Protein AF-A0A6A4AW45-F1 (afdb_monomer_lite)

Organism: NCBI:txid129364

Sequence (231 aa):
MIGGKSSNPSPIDEVRAKRYLQSRKGHLQATDDVEHIEKNYLSLYLVQQLSDESFEHNWSSPKWTEPEILRIRRKLSCDCKAFYESGWLCAHVLASLNLIDKFNLPLLVKSVPARKPPGRPRKAPKTLHSKDPYNGQYSIDKLIDKLTNHPGSVIGWKVLTKHDTTDSRGDTTTRQRTGVIRPWVEEEERYYWEIELDRRADEASVPDVKVDIQQLAEVINFTYRARYPFV

Foldseek 3Di:
DPDDPPPPQDDDDPVLVVQQVVVVVVDDDPPADPVSCCNRHVVDKDKDFQDPDAQDDDLLALDDDPVSQVVQLNGIDMPDPVCVVVVGDDPVSLVVCVVRHVDDPVSSVVNDPDPDDPPDPPPDDPPPAPPDLCRDCLHLVNLLVCCLVPVPPQFFFKWKDWDWDQPPVRDTDTDIWIWGWHAWDQDPNFTWIWTGTDDDPPDPDDDTDIGGSNRVSVRSSVCVVVVHGRD

Radius of gyration: 32.65 Å; chains: 1; bounding box: 74×52×77 Å

InterPro domains:
  IPR007527 Zinc finger, SWIM-type [PF04434] (75-98)
  IPR007527 Zinc finger, SWIM-type [PS50966] (70-101)

Secondary structure (DSSP, 8-state):
-------------HHHHHHHHHHTTT---TT--HHHHIIIIIS---EEE---PPP---TT-SPPPHHHHHHHHHHEEE-SHHHHHHSS--HHHHHHHHHHS---HHHHHHHS--SS---SPPPPPPTTSTT-TTSSTT-HHHHHHHHHH-GGGGTT-EEEEEEEEEPTTS-EEEEEEEEEEEEEEEETTEEEEEEEEPPPTTS--PPPEEE-HHHHHHHHHHHHHTT----

Structure (mmCIF, N/CA/C/O backbone):
data_AF-A0A6A4AW45-F1
#
_entry.id   AF-A0A6A4AW45-F1
#
loop_
_atom_site.group_PDB
_atom_site.id
_atom_site.type_symbol
_atom_site.label_atom_id
_atom_site.label_alt_id
_atom_site.label_comp_id
_atom_site.label_asym_id
_atom_site.label_entity_id
_atom_site.label_seq_id
_atom_site.pdbx_PDB_ins_code
_atom_site.Cartn_x
_atom_site.Cartn_y
_atom_site.Cartn_z
_atom_site.occupancy
_atom_site.B_iso_or_equiv
_atom_site.auth_seq_id
_atom_site.auth_comp_id
_atom_site.auth_asym_id
_atom_site.auth_atom_id
_atom_site.pdbx_PDB_model_num
ATOM 1 N N . MET A 1 1 ? 7.681 -1.493 2.462 1.00 36.88 1 MET A N 1
ATOM 2 C CA . MET A 1 1 ? 6.446 -0.821 2.017 1.00 36.88 1 MET A CA 1
ATOM 3 C C . MET A 1 1 ? 6.737 -0.151 0.692 1.00 36.88 1 MET A C 1
ATOM 5 O O . MET A 1 1 ? 7.481 0.812 0.696 1.00 36.88 1 MET A O 1
ATOM 9 N N . ILE A 1 2 ? 6.203 -0.674 -0.409 1.00 33.50 2 ILE A N 1
ATOM 10 C CA . ILE A 1 2 ? 5.946 0.084 -1.639 1.00 33.50 2 ILE A CA 1
ATOM 11 C C . ILE A 1 2 ? 4.624 -0.493 -2.134 1.00 33.50 2 ILE A C 1
ATOM 13 O O . ILE A 1 2 ? 4.565 -1.606 -2.639 1.00 33.50 2 ILE A O 1
ATOM 17 N N . GLY A 1 3 ? 3.548 0.196 -1.794 1.00 34.09 3 GLY A N 1
ATOM 18 C CA . GLY A 1 3 ? 2.174 -0.222 -2.034 1.00 34.09 3 GLY A CA 1
ATOM 19 C C . GLY A 1 3 ? 1.320 1.027 -2.104 1.00 34.09 3 GLY A C 1
ATOM 20 O O . GLY A 1 3 ? 0.416 1.210 -1.296 1.00 34.09 3 GLY A O 1
ATOM 21 N N . GLY A 1 4 ? 1.685 1.933 -3.012 1.00 34.38 4 GLY A N 1
ATOM 22 C CA . GLY A 1 4 ? 0.756 2.955 -3.467 1.00 34.38 4 GLY A CA 1
ATOM 23 C C . GLY A 1 4 ? -0.335 2.245 -4.256 1.00 34.38 4 GLY A C 1
ATOM 24 O O . GLY A 1 4 ? -0.034 1.452 -5.147 1.00 34.38 4 GLY A O 1
ATOM 25 N N . LYS A 1 5 ? -1.595 2.468 -3.882 1.00 37.94 5 LYS A N 1
ATOM 26 C CA . LYS A 1 5 ? -2.744 2.042 -4.683 1.00 37.94 5 LYS A CA 1
ATOM 27 C C . LYS A 1 5 ? -2.547 2.627 -6.081 1.00 37.94 5 LYS A C 1
ATOM 29 O O . LYS A 1 5 ? -2.454 3.845 -6.197 1.00 37.94 5 LYS A O 1
ATOM 34 N N . SER A 1 6 ? -2.462 1.792 -7.116 1.00 37.66 6 SER A N 1
ATOM 35 C CA . SER A 1 6 ? -2.555 2.294 -8.483 1.00 37.66 6 SER A CA 1
ATOM 36 C C . SER A 1 6 ? -3.939 2.920 -8.624 1.00 37.66 6 SER A C 1
ATOM 38 O O . SER A 1 6 ? -4.945 2.204 -8.598 1.00 37.66 6 SER A O 1
ATOM 40 N N . SER A 1 7 ? -4.002 4.246 -8.740 1.00 44.47 7 SER A N 1
ATOM 41 C CA . SER A 1 7 ? -5.114 4.886 -9.434 1.00 44.47 7 SER A CA 1
ATOM 42 C C . SER A 1 7 ? -5.276 4.146 -10.765 1.00 44.47 7 SER A C 1
ATOM 44 O O . SER A 1 7 ? -4.276 3.776 -11.383 1.00 44.47 7 SER A O 1
ATOM 46 N N . ASN A 1 8 ? -6.516 3.786 -11.109 1.00 47.53 8 ASN A N 1
ATOM 47 C CA . ASN A 1 8 ? -6.870 2.914 -12.235 1.00 47.53 8 ASN A CA 1
ATOM 48 C C . ASN A 1 8 ? -5.862 3.029 -13.392 1.00 47.53 8 ASN A C 1
ATOM 50 O O . ASN A 1 8 ? -5.719 4.133 -13.927 1.00 47.53 8 ASN A O 1
ATOM 54 N N . PRO A 1 9 ? -5.143 1.950 -13.769 1.00 55.12 9 PRO A N 1
ATOM 55 C CA . PRO A 1 9 ? -4.136 2.042 -14.810 1.00 55.12 9 PRO A CA 1
ATOM 56 C C . PRO A 1 9 ? -4.852 2.374 -16.114 1.00 55.12 9 PRO A C 1
ATOM 58 O O . PRO A 1 9 ? -5.444 1.513 -16.759 1.00 55.12 9 PRO A O 1
ATOM 61 N N . SER A 1 10 ? -4.829 3.651 -16.491 1.00 60.56 10 SER A N 1
ATOM 62 C CA . SER A 1 10 ? -5.200 4.046 -17.839 1.00 60.56 10 SER A CA 1
ATOM 63 C C . SER A 1 10 ? -4.308 3.247 -18.783 1.00 60.56 10 SER A C 1
ATOM 65 O O . SER A 1 10 ? -3.086 3.267 -18.575 1.00 60.56 10 SER A O 1
ATOM 67 N N . PRO A 1 11 ? -4.870 2.561 -19.791 1.00 69.06 11 PRO A N 1
ATOM 68 C CA . PRO A 1 11 ? -4.064 1.831 -20.752 1.00 69.06 11 PRO A CA 1
ATOM 69 C C . PRO A 1 11 ? -2.989 2.751 -21.343 1.00 69.06 11 PRO A C 1
ATOM 71 O O . PRO A 1 11 ? -3.193 3.961 -21.503 1.00 69.06 11 PRO A O 1
ATOM 74 N N . ILE A 1 12 ? -1.803 2.190 -21.572 1.00 74.56 12 ILE A N 1
ATOM 75 C CA . ILE A 1 12 ? -0.745 2.872 -22.315 1.00 74.56 12 ILE A CA 1
ATOM 76 C C . ILE A 1 12 ? -1.044 2.610 -23.785 1.00 74.56 12 ILE A C 1
ATOM 78 O O . ILE A 1 12 ? -0.878 1.488 -24.257 1.00 74.56 12 ILE A O 1
ATOM 82 N N . ASP A 1 13 ? -1.533 3.630 -24.480 1.00 84.31 13 ASP A N 1
ATOM 83 C CA . ASP A 1 13 ? -1.743 3.607 -25.921 1.00 84.31 13 ASP A CA 1
ATOM 84 C C . ASP A 1 13 ? -0.626 4.371 -26.648 1.00 84.31 13 ASP A C 1
ATOM 86 O O . ASP A 1 13 ? 0.201 5.070 -26.049 1.00 84.31 13 ASP A O 1
ATOM 90 N N . GLU A 1 14 ? -0.579 4.214 -27.970 1.00 86.88 14 GLU A N 1
ATOM 91 C CA . GLU A 1 14 ? 0.438 4.847 -28.810 1.00 86.88 14 GLU A CA 1
ATOM 92 C C . GLU A 1 14 ? 0.394 6.381 -28.709 1.00 86.88 14 GLU A C 1
ATOM 94 O O . GLU A 1 14 ? 1.434 7.043 -28.720 1.00 86.88 14 GLU A O 1
ATOM 99 N N . VAL A 1 15 ? -0.805 6.953 -28.559 1.00 87.44 15 VAL A N 1
ATOM 100 C CA . VAL A 1 15 ? -1.020 8.400 -28.428 1.00 87.44 15 VAL A CA 1
ATOM 101 C C . VAL A 1 15 ? -0.364 8.924 -27.153 1.00 87.44 15 VAL A C 1
ATOM 103 O O . VAL A 1 15 ? 0.391 9.900 -27.197 1.00 87.44 15 VAL A O 1
ATOM 106 N N . ARG A 1 16 ? -0.602 8.263 -26.019 1.00 85.50 16 ARG A N 1
ATOM 107 C CA . ARG A 1 16 ? -0.021 8.625 -24.726 1.00 85.50 16 ARG A CA 1
ATOM 108 C C . ARG A 1 16 ? 1.489 8.416 -24.714 1.00 85.50 16 ARG A C 1
ATOM 110 O O . ARG A 1 16 ? 2.205 9.283 -24.219 1.00 85.50 16 ARG A O 1
ATOM 117 N N . ALA A 1 17 ? 1.986 7.332 -25.311 1.00 87.12 17 ALA A N 1
ATOM 118 C CA . ALA A 1 17 ? 3.424 7.098 -25.441 1.00 87.12 17 ALA A CA 1
ATOM 119 C C . ALA A 1 17 ? 4.111 8.195 -26.278 1.00 87.12 17 ALA A C 1
ATOM 121 O O . ALA A 1 17 ? 5.124 8.755 -25.857 1.00 87.12 17 ALA A O 1
ATOM 122 N N . LYS A 1 18 ? 3.532 8.575 -27.426 1.00 89.56 18 LYS A N 1
ATOM 123 C CA . LYS A 1 18 ? 4.029 9.681 -28.264 1.00 89.56 18 LYS A CA 1
ATOM 124 C C . LYS A 1 18 ? 4.021 11.013 -27.516 1.00 89.56 18 LYS A C 1
ATOM 126 O O . LYS A 1 18 ? 5.011 11.742 -27.565 1.00 89.56 18 LYS A O 1
ATOM 131 N N . ARG A 1 19 ? 2.939 11.310 -26.791 1.00 89.06 19 ARG A N 1
ATOM 132 C CA . ARG A 1 19 ? 2.809 12.523 -25.968 1.00 89.06 19 ARG A CA 1
ATOM 133 C C . ARG A 1 19 ? 3.890 12.593 -24.888 1.00 89.06 19 ARG A C 1
ATOM 135 O O . ARG A 1 19 ? 4.515 13.636 -24.719 1.00 89.06 19 ARG A O 1
ATOM 142 N N . TYR A 1 20 ? 4.154 11.483 -24.208 1.00 90.06 20 TYR A N 1
ATOM 143 C CA . TYR A 1 20 ? 5.235 11.384 -23.230 1.00 90.06 20 TYR A CA 1
ATOM 144 C C . TYR A 1 20 ? 6.623 11.592 -23.860 1.00 90.06 20 TYR A C 1
ATOM 146 O O . TYR A 1 20 ? 7.454 12.327 -23.336 1.00 90.06 20 TYR A O 1
ATOM 154 N N . LEU A 1 21 ? 6.891 11.017 -25.035 1.00 90.12 21 LEU A N 1
ATOM 155 C CA . LEU A 1 21 ? 8.168 11.245 -25.722 1.00 90.12 21 LEU A CA 1
ATOM 156 C C . LEU A 1 21 ? 8.352 12.706 -26.166 1.00 90.12 21 LEU A C 1
ATOM 158 O O . LEU A 1 21 ? 9.474 13.211 -26.176 1.00 90.12 21 LEU A O 1
ATOM 162 N N . GLN A 1 22 ? 7.268 13.394 -26.528 1.00 90.69 22 GLN A N 1
ATOM 163 C CA . GLN A 1 22 ? 7.288 14.822 -26.854 1.00 90.69 22 GLN A CA 1
ATOM 164 C C . GLN A 1 22 ? 7.536 15.697 -25.619 1.00 90.69 22 GLN A C 1
ATOM 166 O O . GLN A 1 22 ? 8.326 16.641 -25.705 1.00 90.69 22 GLN A O 1
ATOM 171 N N . SER A 1 23 ? 6.954 15.363 -24.463 1.00 90.94 23 SER A N 1
ATOM 172 C CA . SER A 1 23 ? 7.194 16.119 -23.224 1.00 90.94 23 SER A CA 1
ATOM 173 C C . SER A 1 23 ? 8.658 16.095 -22.808 1.00 90.94 23 SER A C 1
ATOM 175 O O . SER A 1 23 ? 9.201 17.116 -22.393 1.00 90.94 23 SER A O 1
ATOM 177 N N . ARG A 1 24 ? 9.350 14.976 -23.041 1.00 87.88 24 ARG A N 1
ATOM 178 C CA . ARG A 1 24 ? 10.802 14.872 -22.837 1.00 87.88 24 ARG A CA 1
ATOM 179 C C . ARG A 1 24 ? 11.627 15.788 -23.742 1.00 87.88 24 ARG A C 1
ATOM 181 O O . ARG A 1 24 ? 12.766 16.095 -23.408 1.00 87.88 24 ARG A O 1
ATOM 188 N N . LYS A 1 25 ? 11.063 16.237 -24.865 1.00 90.56 25 LYS A N 1
ATOM 189 C CA . LYS A 1 25 ? 11.639 17.265 -25.746 1.00 90.56 25 LYS A CA 1
ATOM 190 C C . LYS A 1 25 ? 11.187 18.682 -25.362 1.00 90.56 25 LYS A C 1
ATOM 192 O O . LYS A 1 25 ? 11.344 19.593 -26.165 1.00 90.56 25 LYS A O 1
ATOM 197 N N . GLY A 1 26 ? 10.557 18.863 -24.200 1.00 88.69 26 GLY A N 1
ATOM 198 C CA . GLY A 1 26 ? 10.035 20.146 -23.722 1.00 88.69 26 GLY A CA 1
ATOM 199 C C . GLY A 1 26 ? 8.646 20.521 -24.246 1.00 88.69 26 GLY A C 1
ATOM 200 O O . GLY A 1 26 ? 8.212 21.647 -24.032 1.00 88.69 26 GLY A O 1
ATOM 201 N N . HIS A 1 27 ? 7.938 19.615 -24.928 1.00 89.06 27 HIS A N 1
ATOM 202 C CA . HIS A 1 27 ? 6.626 19.915 -25.509 1.00 89.06 27 HIS A CA 1
ATOM 203 C C . HIS A 1 27 ? 5.500 19.446 -24.580 1.00 89.06 27 HIS A C 1
ATOM 205 O O . HIS A 1 27 ? 5.142 18.266 -24.564 1.00 89.06 27 HIS A O 1
ATOM 211 N N . LEU A 1 28 ? 4.943 20.378 -23.809 1.00 87.06 28 LEU A N 1
ATOM 212 C CA . LEU A 1 28 ? 3.792 20.154 -22.931 1.00 87.06 28 LEU A CA 1
ATOM 213 C C . LEU A 1 28 ? 2.528 20.767 -23.539 1.00 87.06 28 LEU A C 1
ATOM 215 O O . LEU A 1 28 ? 2.597 21.762 -24.259 1.00 87.06 28 LEU A O 1
ATOM 219 N N . GLN A 1 29 ? 1.372 20.167 -23.259 1.00 86.31 29 GLN A N 1
ATOM 220 C CA . GLN A 1 29 ? 0.086 20.711 -23.688 1.00 86.31 29 GLN A CA 1
ATOM 221 C C . GLN A 1 29 ? -0.331 21.835 -22.738 1.00 86.31 29 GLN A C 1
ATOM 223 O O . GLN A 1 29 ? -0.401 21.632 -21.530 1.00 86.31 29 GLN A O 1
ATOM 228 N N . ALA A 1 30 ? -0.627 23.018 -23.281 1.00 82.31 30 ALA A N 1
ATOM 229 C CA . ALA A 1 30 ? -0.999 24.189 -22.478 1.00 82.31 30 ALA A CA 1
ATOM 230 C C . ALA A 1 30 ? -2.334 24.017 -21.729 1.00 82.31 30 ALA A C 1
ATOM 232 O O . ALA A 1 30 ? -2.613 24.751 -20.787 1.00 82.31 30 ALA A O 1
ATOM 233 N N . THR A 1 31 ? -3.159 23.061 -22.157 1.00 85.69 31 THR A N 1
ATOM 234 C CA . THR A 1 31 ? -4.482 22.773 -21.593 1.00 85.69 31 THR A CA 1
ATOM 235 C C . THR A 1 31 ? -4.468 21.698 -20.506 1.00 85.69 31 THR A C 1
ATOM 237 O O . THR A 1 31 ? -5.532 21.383 -19.981 1.00 85.69 31 THR A O 1
ATOM 240 N N . ASP A 1 32 ? -3.317 21.088 -20.202 1.00 85.00 32 ASP A N 1
ATOM 241 C CA . ASP A 1 32 ? -3.247 20.001 -19.221 1.00 85.00 32 ASP A CA 1
ATOM 242 C C . ASP A 1 32 ? -3.331 20.561 -17.788 1.00 85.00 32 ASP A C 1
ATOM 244 O O . ASP A 1 32 ? -2.514 21.383 -17.370 1.00 85.00 32 ASP A O 1
ATOM 248 N N . ASP A 1 33 ? -4.319 20.091 -17.023 1.00 85.12 33 ASP A N 1
ATOM 249 C CA . ASP A 1 33 ? -4.413 20.334 -15.580 1.00 85.12 33 ASP A CA 1
ATOM 250 C C . ASP A 1 33 ? -3.511 19.371 -14.775 1.00 85.12 33 ASP A C 1
ATOM 252 O O . ASP A 1 33 ? -2.789 18.537 -15.326 1.00 85.12 33 ASP A O 1
ATOM 256 N N . VAL A 1 34 ? -3.547 19.475 -13.444 1.00 82.94 34 VAL A N 1
ATOM 257 C CA . VAL A 1 34 ? -2.705 18.672 -12.539 1.00 82.94 34 VAL A CA 1
ATOM 258 C C . VAL A 1 34 ? -2.911 17.162 -12.727 1.00 82.94 34 VAL A C 1
ATOM 260 O O . VAL A 1 34 ? -1.932 16.413 -12.755 1.00 82.94 34 VAL A O 1
ATOM 263 N N . GLU A 1 35 ? -4.154 16.706 -12.894 1.00 8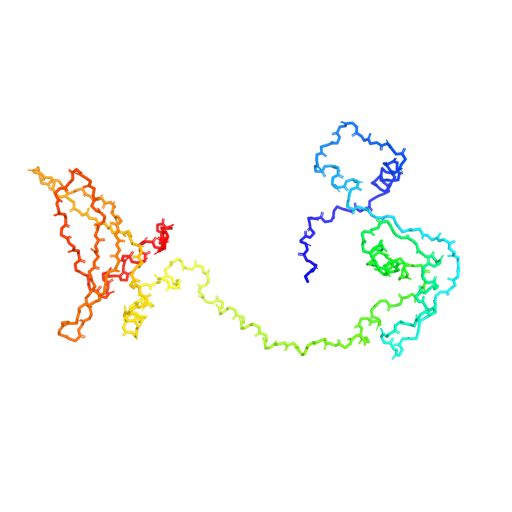0.69 35 GLU A N 1
ATOM 264 C CA . GLU A 1 35 ? -4.458 15.281 -13.073 1.00 80.69 35 GLU A CA 1
ATOM 265 C C . GLU A 1 35 ? -3.954 14.778 -14.431 1.00 80.69 35 GLU A C 1
ATOM 267 O O . GLU A 1 35 ? -3.374 13.690 -14.538 1.00 80.69 35 GLU A O 1
ATOM 272 N N . HIS A 1 36 ? -4.116 15.596 -15.474 1.00 84.12 36 HIS A N 1
ATOM 273 C CA . HIS A 1 36 ? -3.596 15.306 -16.805 1.00 84.12 36 HIS A CA 1
ATOM 274 C C . HIS A 1 36 ? -2.068 15.269 -16.812 1.00 84.12 36 HIS A C 1
ATOM 276 O O . HIS A 1 36 ? -1.497 14.378 -17.442 1.00 84.12 36 HIS A O 1
ATOM 282 N N . ILE A 1 37 ? -1.396 16.150 -16.068 1.00 83.12 37 ILE A N 1
ATOM 283 C CA . ILE A 1 37 ? 0.067 16.156 -15.954 1.00 83.12 37 ILE A CA 1
ATOM 284 C C . ILE A 1 37 ? 0.573 14.868 -15.301 1.00 83.12 37 ILE A C 1
ATOM 286 O O . ILE A 1 37 ? 1.480 14.213 -15.831 1.00 83.12 37 ILE A O 1
ATOM 290 N N . GLU A 1 38 ? -0.024 14.462 -14.178 1.00 82.12 38 GLU A N 1
ATOM 291 C CA . GLU A 1 38 ? 0.366 13.234 -13.482 1.00 82.12 38 GLU A CA 1
ATOM 292 C C . GLU A 1 38 ? 0.193 12.008 -14.395 1.00 82.12 38 GLU A C 1
ATOM 294 O O . GLU A 1 38 ? 1.094 11.174 -14.565 1.00 82.12 38 GLU A O 1
ATOM 299 N N . LYS A 1 39 ? -0.947 11.938 -15.083 1.00 81.81 39 LYS A N 1
ATOM 300 C CA . LYS A 1 39 ? -1.293 10.832 -15.976 1.00 81.81 39 LYS A CA 1
ATOM 301 C C . LYS A 1 39 ? -0.485 10.805 -17.281 1.00 81.81 39 LYS A C 1
ATOM 303 O O . LYS A 1 39 ? -0.117 9.725 -17.749 1.00 81.81 39 LYS A O 1
ATOM 308 N N . ASN A 1 40 ? -0.229 11.948 -17.906 1.00 82.12 40 ASN A N 1
ATOM 309 C CA . ASN A 1 40 ? 0.397 12.007 -19.230 1.00 82.12 40 ASN A CA 1
ATOM 310 C C . ASN A 1 40 ? 1.924 12.002 -19.152 1.00 82.12 40 ASN A C 1
ATOM 312 O O . ASN A 1 40 ? 2.571 11.504 -20.074 1.00 82.12 40 ASN A O 1
ATOM 316 N N . TYR A 1 41 ? 2.494 12.543 -18.072 1.00 83.88 41 TYR A N 1
ATOM 317 C CA . TYR A 1 41 ? 3.923 12.848 -18.017 1.00 83.88 41 TYR A CA 1
ATOM 318 C C . TYR A 1 41 ? 4.655 12.213 -16.833 1.00 83.88 41 TYR A C 1
ATOM 320 O O . TYR A 1 41 ? 5.805 11.819 -17.003 1.00 83.88 41 TYR A O 1
ATOM 328 N N . LEU A 1 42 ? 4.019 12.083 -15.661 1.00 82.94 42 LEU A N 1
ATOM 329 C CA . LEU A 1 42 ? 4.705 11.625 -14.437 1.00 82.94 42 LEU A CA 1
ATOM 330 C C . LEU A 1 42 ? 4.512 10.137 -14.118 1.00 82.94 42 LEU A C 1
ATOM 332 O O . LEU A 1 42 ? 5.274 9.567 -13.342 1.00 82.94 42 LEU A O 1
ATOM 336 N N . SER A 1 43 ? 3.509 9.496 -14.714 1.00 83.31 43 SER A N 1
ATOM 337 C CA . SER A 1 43 ? 3.196 8.074 -14.499 1.00 83.31 43 SER A CA 1
ATOM 338 C C . SER A 1 43 ? 3.880 7.124 -15.490 1.00 83.31 43 SER A C 1
ATOM 340 O O . SER A 1 43 ? 3.623 5.920 -15.461 1.00 83.31 43 SER A O 1
ATOM 342 N N . LEU A 1 44 ? 4.740 7.646 -16.369 1.00 86.12 44 LEU A N 1
ATOM 343 C CA . LEU A 1 44 ? 5.472 6.881 -17.374 1.00 86.12 44 LEU A CA 1
ATOM 344 C C . LEU A 1 44 ? 6.981 7.012 -17.167 1.00 86.12 44 LEU A C 1
ATOM 346 O O . LEU A 1 44 ? 7.485 8.075 -16.808 1.00 86.12 44 LEU A O 1
ATOM 350 N N . TYR A 1 45 ? 7.688 5.921 -17.445 1.00 88.81 45 TYR A N 1
ATOM 351 C CA . TYR A 1 45 ? 9.144 5.844 -17.397 1.00 88.81 45 TYR A CA 1
ATOM 352 C C . TYR A 1 45 ? 9.669 5.291 -18.715 1.00 88.81 45 TYR A C 1
ATOM 354 O O . TYR A 1 45 ? 9.096 4.344 -19.263 1.00 88.81 45 TYR A O 1
ATOM 362 N N . LEU A 1 46 ? 10.767 5.855 -19.214 1.00 90.44 46 LEU A N 1
ATOM 363 C CA . LEU A 1 46 ? 11.466 5.325 -20.374 1.00 90.44 46 LEU A CA 1
ATOM 364 C C . LEU A 1 46 ? 12.556 4.359 -19.920 1.00 90.44 46 LEU A C 1
ATOM 366 O O . LEU A 1 46 ? 13.412 4.700 -19.099 1.00 90.44 46 LEU A O 1
ATOM 370 N N . VAL A 1 47 ? 12.565 3.177 -20.528 1.00 92.06 47 VAL A N 1
ATOM 371 C CA . VAL A 1 47 ? 13.717 2.276 -20.498 1.00 92.06 47 VAL A CA 1
ATOM 372 C C . VAL A 1 47 ? 14.361 2.292 -21.876 1.00 92.06 47 VAL A C 1
ATOM 374 O O . VAL A 1 47 ? 13.704 2.022 -22.877 1.00 92.06 47 VAL A O 1
ATOM 377 N N . GLN A 1 48 ? 15.638 2.650 -21.927 1.00 92.50 48 GLN A N 1
ATOM 378 C CA . GLN A 1 48 ? 16.447 2.680 -23.138 1.00 92.50 48 GLN A CA 1
ATOM 379 C C . GLN A 1 48 ? 17.323 1.434 -23.201 1.00 92.50 48 GLN A C 1
ATOM 381 O O . GLN A 1 48 ? 17.998 1.103 -22.225 1.00 92.50 48 GLN A O 1
ATOM 386 N N . GLN A 1 49 ? 17.339 0.786 -24.363 1.00 92.19 49 GLN A N 1
ATOM 387 C CA . GLN A 1 49 ? 18.322 -0.231 -24.712 1.00 92.19 49 GLN A CA 1
ATOM 388 C C . GLN A 1 49 ? 19.547 0.459 -25.309 1.00 92.19 49 GLN A C 1
ATOM 390 O O . GLN A 1 49 ? 19.460 1.123 -26.338 1.00 92.19 49 GLN A O 1
ATOM 395 N N . LEU A 1 50 ? 20.667 0.350 -24.605 1.00 92.88 50 LEU A N 1
ATOM 396 C CA . LEU A 1 50 ? 21.953 0.952 -24.940 1.00 92.88 50 LEU A CA 1
ATOM 397 C C . LEU A 1 50 ? 22.868 -0.023 -25.693 1.00 92.88 50 LEU A C 1
ATOM 399 O O . LEU A 1 50 ? 23.740 0.420 -26.436 1.00 92.88 50 LEU A O 1
ATOM 403 N N . SER A 1 51 ? 22.684 -1.334 -25.507 1.00 89.81 51 SER A N 1
ATOM 404 C CA . SER A 1 51 ? 23.424 -2.375 -26.227 1.00 89.81 51 SER A CA 1
ATOM 405 C C . SER A 1 51 ? 22.554 -3.598 -26.526 1.00 89.81 51 SER A C 1
ATOM 407 O O . SER A 1 51 ? 21.526 -3.824 -25.885 1.00 89.81 51 SER A O 1
ATOM 409 N N . ASP A 1 52 ? 22.994 -4.412 -27.486 1.00 85.38 52 ASP A N 1
ATOM 410 C CA . ASP A 1 52 ? 22.334 -5.666 -27.883 1.00 85.38 52 ASP A CA 1
ATOM 411 C C . ASP A 1 52 ? 22.989 -6.907 -27.252 1.00 85.38 52 ASP A C 1
ATOM 413 O O . ASP A 1 52 ? 22.735 -8.037 -27.665 1.00 85.38 52 ASP A O 1
ATOM 417 N N . GLU A 1 53 ? 23.831 -6.722 -26.229 1.00 83.81 53 GLU A N 1
ATOM 418 C CA . GLU A 1 53 ? 24.504 -7.826 -25.533 1.00 83.81 53 GLU A CA 1
ATOM 419 C C . GLU A 1 53 ? 23.481 -8.799 -24.941 1.00 83.81 53 GLU A C 1
ATOM 421 O O . GLU A 1 53 ? 22.592 -8.379 -24.207 1.00 83.81 53 GLU A O 1
ATOM 426 N N . SER A 1 54 ? 23.598 -10.102 -25.193 1.00 80.56 54 SER A N 1
ATOM 427 C CA . SER A 1 54 ? 22.694 -11.078 -24.581 1.00 80.56 54 SER A CA 1
ATOM 428 C C . SER A 1 54 ? 22.900 -11.158 -23.065 1.00 80.56 54 SER A C 1
ATOM 430 O O . SER A 1 54 ? 24.028 -11.271 -22.563 1.00 80.56 54 SER A O 1
ATOM 432 N N . PHE A 1 55 ? 21.796 -11.141 -22.324 1.00 83.00 55 PHE A N 1
ATOM 433 C CA . PHE A 1 55 ? 21.802 -11.394 -20.892 1.00 83.00 55 PHE A C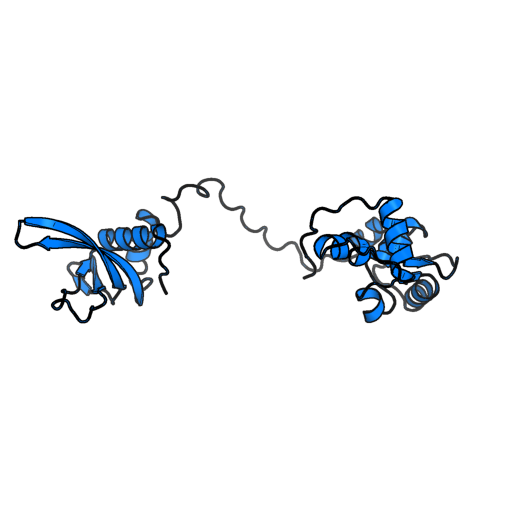A 1
ATOM 434 C C . PHE A 1 55 ? 21.514 -12.872 -20.612 1.00 83.00 55 PHE A C 1
ATOM 436 O O . PHE A 1 55 ? 20.502 -13.415 -21.046 1.00 83.00 55 PHE A O 1
ATOM 443 N N . GLU A 1 56 ? 22.397 -13.520 -19.858 1.00 81.50 56 GLU A N 1
ATOM 444 C CA . GLU A 1 56 ? 22.197 -14.880 -19.364 1.00 81.50 56 GLU A CA 1
ATOM 445 C C . GLU A 1 56 ? 22.290 -14.858 -17.846 1.00 81.50 56 GLU A C 1
ATOM 447 O O . GLU A 1 56 ? 23.175 -14.207 -17.289 1.00 81.50 56 GLU A O 1
ATOM 452 N N . HIS A 1 57 ? 21.373 -15.567 -17.192 1.00 84.31 57 HIS A N 1
ATOM 453 C CA . HIS A 1 57 ? 21.333 -15.680 -15.743 1.00 84.31 57 HIS A CA 1
ATOM 454 C C . HIS A 1 57 ? 21.305 -17.140 -15.316 1.00 84.31 57 HIS A C 1
ATOM 456 O O . HIS A 1 57 ? 20.574 -17.955 -15.890 1.00 84.31 57 HIS A O 1
ATOM 462 N N . ASN A 1 58 ? 22.065 -17.467 -14.271 1.00 84.19 58 ASN A N 1
ATOM 463 C CA . ASN A 1 58 ? 21.988 -18.785 -13.662 1.00 84.19 58 ASN A CA 1
ATOM 464 C C . ASN A 1 58 ? 20.724 -18.927 -12.795 1.00 84.19 58 ASN A C 1
ATOM 466 O O . ASN A 1 58 ? 20.720 -18.585 -11.6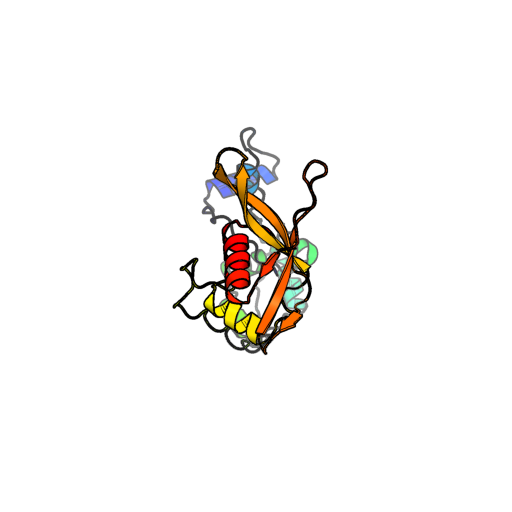14 1.00 84.19 58 ASN A O 1
ATOM 470 N N . TRP A 1 59 ? 19.684 -19.546 -13.355 1.00 82.25 59 TRP A N 1
ATOM 471 C CA . TRP A 1 59 ? 18.401 -19.794 -12.684 1.00 82.25 59 TRP A CA 1
ATOM 472 C C . TRP A 1 59 ? 18.473 -20.693 -11.440 1.00 82.25 59 TRP A C 1
ATOM 474 O O . TRP A 1 59 ? 17.507 -20.740 -10.676 1.00 82.25 59 TRP A O 1
ATOM 484 N N . SER A 1 60 ? 19.589 -21.395 -11.203 1.00 79.62 60 SER A N 1
ATOM 485 C CA . SER A 1 60 ? 19.789 -22.181 -9.979 1.00 79.62 60 SER A CA 1
ATOM 486 C C . SER A 1 60 ? 20.145 -21.316 -8.762 1.00 79.62 60 SER A C 1
ATOM 488 O O . SER A 1 60 ? 20.151 -21.815 -7.637 1.00 79.62 60 SER A O 1
ATOM 490 N N . SER A 1 61 ? 20.466 -20.036 -8.969 1.00 79.44 61 SER A N 1
ATOM 491 C CA . SER A 1 61 ? 20.834 -19.083 -7.927 1.00 79.44 61 SER A CA 1
ATOM 492 C C . SER A 1 61 ? 19.889 -17.880 -7.963 1.00 79.44 61 SER A C 1
ATOM 494 O O . SER A 1 61 ? 19.748 -17.251 -9.002 1.00 79.44 61 SER A O 1
ATOM 496 N N . PRO A 1 62 ? 19.286 -17.469 -6.834 1.00 77.06 62 PRO A N 1
ATOM 497 C CA . PRO A 1 62 ? 18.534 -16.214 -6.769 1.00 77.06 62 PRO A CA 1
ATOM 498 C C . PRO A 1 62 ? 19.444 -14.975 -6.709 1.00 77.06 62 PRO A C 1
ATOM 500 O O . PRO A 1 62 ? 18.959 -13.843 -6.674 1.00 77.06 62 PRO A O 1
ATOM 503 N N . LYS A 1 63 ? 20.764 -15.172 -6.597 1.00 84.81 63 LYS A N 1
ATOM 504 C CA . LYS A 1 63 ? 21.749 -14.097 -6.471 1.00 84.81 63 LYS A CA 1
ATOM 505 C C . LYS A 1 63 ? 22.280 -13.704 -7.838 1.00 84.81 63 LYS A C 1
ATOM 507 O O . LYS A 1 63 ? 22.624 -14.574 -8.632 1.00 84.81 63 LYS A O 1
ATOM 512 N N . TRP A 1 64 ? 22.420 -12.399 -8.026 1.00 86.62 64 TRP A N 1
ATOM 513 C CA . TRP A 1 64 ? 23.022 -11.787 -9.200 1.00 86.62 64 TRP A CA 1
ATOM 514 C C . TRP A 1 64 ? 24.489 -11.517 -8.889 1.00 86.62 64 TRP A C 1
ATOM 516 O O . TRP A 1 64 ? 24.825 -10.965 -7.838 1.00 86.62 64 TRP A O 1
ATOM 526 N N . THR A 1 65 ? 25.355 -11.946 -9.787 1.00 89.69 65 THR A N 1
ATOM 527 C CA . THR A 1 65 ? 26.792 -11.716 -9.733 1.00 89.69 65 THR A CA 1
ATOM 528 C C . THR A 1 65 ? 27.114 -10.299 -10.203 1.00 89.69 65 THR A C 1
ATOM 530 O O . THR A 1 65 ? 26.381 -9.697 -10.987 1.00 89.69 65 THR A O 1
ATOM 533 N N . GLU A 1 66 ? 28.230 -9.740 -9.742 1.00 90.94 66 GLU A N 1
ATOM 534 C CA . GLU A 1 66 ? 28.671 -8.411 -10.177 1.00 90.94 66 GLU A CA 1
ATOM 535 C C . GLU A 1 66 ? 28.820 -8.284 -11.711 1.00 90.94 66 GLU A C 1
ATOM 537 O O . GLU A 1 66 ? 28.349 -7.287 -12.264 1.00 90.94 66 GLU A O 1
ATOM 542 N N . PRO A 1 67 ? 29.358 -9.281 -12.447 1.00 90.94 67 PRO A N 1
ATOM 543 C CA . PRO A 1 67 ? 29.398 -9.230 -13.908 1.00 90.94 67 PRO A CA 1
ATOM 544 C C . PRO A 1 67 ? 28.014 -9.151 -14.566 1.00 90.94 67 PRO A C 1
ATOM 546 O O . PRO A 1 67 ? 27.846 -8.390 -15.522 1.00 90.94 67 PRO A O 1
ATOM 549 N N . GLU A 1 68 ? 27.022 -9.891 -14.056 1.00 89.88 68 GLU A N 1
ATOM 550 C CA . GLU A 1 68 ? 25.630 -9.820 -14.530 1.00 89.88 68 GLU A CA 1
ATOM 551 C C . GLU A 1 68 ? 25.055 -8.420 -14.294 1.00 89.88 68 GLU A C 1
ATOM 553 O O . GLU A 1 68 ? 24.484 -7.822 -15.206 1.00 89.88 68 GLU A O 1
ATOM 558 N N . ILE A 1 69 ? 25.278 -7.862 -13.100 1.00 90.25 69 ILE A N 1
ATOM 559 C CA . ILE A 1 69 ? 24.850 -6.507 -12.734 1.00 90.25 69 ILE A CA 1
ATOM 560 C C . ILE A 1 69 ? 25.438 -5.477 -13.699 1.00 90.25 69 ILE A C 1
ATOM 562 O O . ILE A 1 69 ? 24.707 -4.680 -14.288 1.00 90.25 69 ILE A O 1
ATOM 566 N N . LEU A 1 70 ? 26.755 -5.499 -13.902 1.00 91.19 70 LEU A N 1
ATOM 567 C CA . LEU A 1 70 ? 27.433 -4.557 -14.789 1.00 91.19 70 LEU A CA 1
ATOM 568 C C . LEU A 1 70 ? 26.989 -4.715 -16.250 1.00 91.19 70 LEU A C 1
ATOM 570 O O . LEU A 1 70 ? 26.912 -3.716 -16.965 1.00 91.19 70 LEU A O 1
ATOM 574 N N . ARG A 1 71 ? 26.659 -5.935 -16.694 1.00 90.06 71 ARG A N 1
ATOM 575 C CA . ARG A 1 71 ? 26.108 -6.175 -18.036 1.00 90.06 71 ARG A CA 1
ATOM 576 C C . ARG A 1 71 ? 24.744 -5.509 -18.208 1.00 90.06 71 ARG A C 1
ATOM 578 O O . ARG A 1 71 ? 24.544 -4.801 -19.188 1.00 90.06 71 ARG A O 1
ATOM 585 N N . ILE A 1 72 ? 23.849 -5.633 -17.228 1.00 90.06 72 ILE A N 1
ATOM 586 C CA . ILE A 1 72 ? 22.534 -4.967 -17.263 1.00 90.06 72 ILE A CA 1
ATOM 587 C C . ILE A 1 72 ? 22.696 -3.451 -17.304 1.00 90.06 72 ILE A C 1
ATOM 589 O O . ILE A 1 72 ? 22.009 -2.799 -18.078 1.00 90.06 72 ILE A O 1
ATOM 593 N N . ARG A 1 73 ? 23.629 -2.889 -16.523 1.00 91.44 73 ARG A N 1
ATOM 594 C CA . ARG A 1 73 ? 23.901 -1.438 -16.511 1.00 91.44 73 ARG A CA 1
ATOM 595 C C . ARG A 1 73 ? 24.372 -0.905 -17.855 1.00 91.44 73 ARG A C 1
ATOM 597 O O . ARG A 1 73 ? 24.035 0.217 -18.214 1.00 91.44 73 ARG A O 1
ATOM 604 N N . ARG A 1 74 ? 25.182 -1.687 -18.573 1.00 90.75 74 ARG A N 1
ATOM 605 C CA . ARG A 1 74 ? 25.634 -1.334 -19.925 1.00 90.75 74 ARG A CA 1
ATOM 606 C C . ARG A 1 74 ? 24.535 -1.517 -20.962 1.00 90.75 74 ARG A C 1
ATOM 608 O O . ARG A 1 74 ? 24.537 -0.795 -21.949 1.00 90.75 74 ARG A O 1
ATOM 615 N N . LYS A 1 75 ? 23.616 -2.459 -20.735 1.00 91.25 75 LYS A N 1
ATOM 616 C CA . LYS A 1 75 ? 22.537 -2.786 -21.666 1.00 91.25 75 LYS A CA 1
ATOM 617 C C . LYS A 1 75 ? 21.323 -1.875 -21.544 1.00 91.25 75 LYS A C 1
ATOM 619 O O . LYS A 1 75 ? 20.767 -1.480 -22.562 1.00 91.25 75 LYS A O 1
ATOM 624 N N . LEU A 1 76 ? 20.872 -1.577 -20.329 1.00 92.44 76 LEU A N 1
ATOM 625 C CA . LEU A 1 76 ? 19.608 -0.894 -20.068 1.00 92.44 76 LEU A CA 1
ATOM 626 C C . LEU A 1 76 ? 19.808 0.318 -19.162 1.00 92.44 76 LEU A C 1
ATOM 628 O O . LEU A 1 76 ? 20.482 0.247 -18.135 1.00 92.44 76 LEU A O 1
ATOM 632 N N . SER A 1 77 ? 19.135 1.412 -19.509 1.00 93.00 77 SER A N 1
ATOM 633 C CA . SER A 1 77 ? 19.037 2.616 -18.684 1.00 93.00 77 SER A CA 1
ATOM 634 C C . SER A 1 77 ? 17.579 2.985 -18.464 1.00 93.00 77 SER A C 1
ATOM 636 O O . SER A 1 77 ? 16.780 2.927 -19.396 1.00 93.00 77 SER A O 1
ATOM 638 N N . CYS A 1 78 ? 17.212 3.351 -17.237 1.00 93.44 78 CYS A N 1
ATOM 639 C CA . CYS A 1 78 ? 15.856 3.770 -16.898 1.00 93.44 78 CYS A CA 1
ATOM 640 C C . CYS A 1 78 ? 15.873 5.134 -16.204 1.00 93.44 78 CYS A C 1
ATOM 642 O O . CYS A 1 78 ? 16.713 5.387 -15.348 1.00 93.44 78 CYS A O 1
ATOM 644 N N . ASP A 1 79 ? 14.910 5.994 -16.526 1.00 91.25 79 ASP A N 1
ATOM 645 C CA . ASP A 1 79 ? 14.768 7.323 -15.916 1.00 91.25 79 ASP A CA 1
ATOM 646 C C . ASP A 1 79 ? 13.989 7.326 -14.586 1.00 91.25 79 ASP A C 1
ATOM 648 O O . ASP A 1 79 ? 13.732 8.379 -14.001 1.00 91.25 79 ASP A O 1
ATOM 652 N N . CYS A 1 80 ? 13.621 6.157 -14.060 1.00 90.19 80 CYS A N 1
ATOM 653 C CA . CYS A 1 80 ? 12.933 6.078 -12.778 1.00 90.19 80 CYS A CA 1
ATOM 654 C C . CYS A 1 80 ? 13.880 6.303 -11.591 1.00 90.19 80 CYS A C 1
ATOM 656 O O . CYS A 1 80 ? 15.050 5.912 -11.606 1.00 90.19 80 CYS A O 1
ATOM 658 N N . LYS A 1 81 ? 13.326 6.823 -10.491 1.00 89.00 81 LYS A N 1
ATOM 659 C CA . LYS A 1 81 ? 14.055 7.076 -9.239 1.00 89.00 81 LYS A CA 1
ATOM 660 C C . LYS A 1 81 ? 14.861 5.866 -8.748 1.00 89.00 81 LYS A C 1
ATOM 662 O O . LYS A 1 81 ? 16.031 6.004 -8.415 1.00 89.00 81 LYS A O 1
ATOM 667 N N . ALA A 1 82 ? 14.262 4.674 -8.751 1.00 88.75 82 ALA A N 1
ATOM 668 C CA . ALA A 1 82 ? 14.920 3.462 -8.261 1.00 88.75 82 ALA A CA 1
ATOM 669 C C . ALA A 1 82 ? 16.170 3.085 -9.077 1.00 88.75 82 ALA A C 1
ATOM 671 O O . ALA A 1 82 ? 17.116 2.519 -8.530 1.00 88.75 82 ALA A O 1
ATOM 672 N N . PHE A 1 83 ? 16.197 3.406 -10.374 1.00 91.12 83 PHE A N 1
ATOM 673 C CA . PHE A 1 83 ? 17.379 3.197 -11.205 1.00 91.12 83 PHE A CA 1
ATOM 674 C C . PHE A 1 83 ? 18.472 4.217 -10.884 1.00 91.12 83 PHE A C 1
ATOM 676 O O . PHE A 1 83 ? 19.624 3.827 -10.766 1.00 91.12 83 PHE A O 1
ATOM 683 N N . TYR A 1 84 ? 18.126 5.488 -10.665 1.00 88.19 84 TYR A N 1
ATOM 684 C CA . TYR A 1 84 ? 19.098 6.491 -10.217 1.00 88.19 84 TYR A CA 1
ATOM 685 C C . TYR A 1 84 ? 19.709 6.157 -8.848 1.00 88.19 84 TYR A C 1
ATOM 687 O O . TYR A 1 84 ? 20.901 6.361 -8.650 1.00 88.19 84 TYR A O 1
ATOM 695 N N . GLU A 1 85 ? 18.918 5.611 -7.919 1.00 88.75 85 GLU A N 1
ATOM 696 C CA . GLU A 1 85 ? 19.394 5.235 -6.581 1.00 88.75 85 GLU A CA 1
ATOM 697 C C . GLU A 1 85 ? 20.239 3.953 -6.585 1.00 88.75 85 GLU A C 1
ATOM 699 O O . GLU A 1 85 ? 21.281 3.893 -5.938 1.00 88.75 85 GLU A O 1
ATOM 704 N N . SER A 1 86 ? 19.798 2.910 -7.295 1.00 86.12 86 SER A N 1
ATOM 705 C CA . SER A 1 86 ? 20.503 1.617 -7.321 1.00 86.12 86 SER A CA 1
ATOM 706 C C . SER A 1 86 ? 21.610 1.549 -8.373 1.00 86.12 86 SER A C 1
ATOM 708 O O . SER A 1 86 ? 22.527 0.739 -8.264 1.00 86.12 86 SER A O 1
ATOM 710 N N . GLY A 1 87 ? 21.500 2.353 -9.428 1.00 84.19 87 GLY A N 1
ATOM 711 C CA . GLY A 1 87 ? 22.355 2.341 -10.607 1.00 84.19 87 GLY A CA 1
ATOM 712 C C . GLY A 1 87 ? 22.098 1.199 -11.593 1.00 84.19 87 GLY A C 1
ATOM 713 O O . GLY A 1 87 ? 22.783 1.175 -12.614 1.00 84.19 87 GLY A O 1
ATOM 714 N N . TRP A 1 88 ? 21.200 0.243 -11.307 1.00 84.31 88 TRP A N 1
ATOM 715 C CA . TRP A 1 88 ? 21.015 -0.943 -12.165 1.00 84.31 88 TRP A CA 1
ATOM 716 C C . TRP A 1 88 ? 19.689 -1.703 -12.026 1.00 84.31 88 TRP A C 1
ATOM 718 O O . TRP A 1 88 ? 19.288 -2.370 -12.978 1.00 84.31 88 TRP A O 1
ATOM 728 N N . LEU A 1 89 ? 19.002 -1.634 -10.877 1.00 86.00 89 LEU A N 1
ATOM 729 C CA . LEU A 1 89 ? 17.834 -2.470 -10.591 1.00 86.00 89 LEU A CA 1
ATOM 730 C C . LEU A 1 89 ? 16.589 -1.627 -10.309 1.00 86.00 89 LEU A C 1
ATOM 732 O O . LEU A 1 89 ? 16.469 -0.958 -9.284 1.00 86.00 89 LEU A O 1
ATOM 736 N N . CYS A 1 90 ? 15.603 -1.729 -11.193 1.00 91.81 90 CYS A N 1
ATOM 737 C CA . CYS A 1 90 ? 14.254 -1.229 -10.957 1.00 91.81 90 CYS A CA 1
ATOM 738 C C . CYS A 1 90 ? 13.218 -2.167 -11.591 1.00 91.81 90 CYS A C 1
ATOM 740 O O . CYS A 1 90 ? 13.553 -3.019 -12.418 1.00 91.81 90 CYS A O 1
ATOM 742 N N . ALA A 1 91 ? 11.945 -1.997 -11.229 1.00 90.25 91 ALA A N 1
ATOM 743 C CA . ALA A 1 91 ? 10.860 -2.801 -11.791 1.00 90.25 91 ALA A CA 1
ATOM 744 C C . ALA A 1 91 ? 10.773 -2.685 -13.326 1.00 90.25 91 ALA A C 1
ATOM 746 O O . ALA A 1 91 ? 10.505 -3.677 -13.998 1.00 90.25 91 ALA A O 1
ATOM 747 N N . HIS A 1 92 ? 11.062 -1.507 -13.889 1.00 91.31 92 HIS A N 1
ATOM 748 C CA . HIS A 1 92 ? 11.019 -1.274 -15.336 1.00 91.31 92 HIS A CA 1
ATOM 749 C C . HIS A 1 92 ? 12.140 -2.004 -16.086 1.00 91.31 92 HIS A C 1
ATOM 751 O O . HIS A 1 92 ? 11.893 -2.571 -17.147 1.00 91.31 92 HIS A O 1
ATOM 757 N N . VAL A 1 93 ? 13.355 -2.041 -15.524 1.00 91.44 93 VAL A N 1
ATOM 758 C CA . VAL A 1 93 ? 14.483 -2.803 -16.087 1.00 91.44 93 VAL A CA 1
ATOM 759 C C . VAL A 1 93 ? 14.172 -4.297 -16.063 1.00 91.44 93 VAL A C 1
ATOM 761 O O . VAL A 1 93 ? 14.321 -4.956 -17.085 1.00 91.44 93 VAL A O 1
ATOM 764 N N . LEU A 1 94 ? 13.652 -4.825 -14.948 1.00 90.19 94 LEU A N 1
ATOM 765 C CA . LEU A 1 94 ? 13.242 -6.234 -14.860 1.00 90.19 94 LEU A CA 1
ATOM 766 C C . LEU A 1 94 ? 12.136 -6.587 -15.864 1.00 90.19 94 LEU A C 1
ATOM 768 O O . LEU A 1 94 ? 12.187 -7.643 -16.493 1.00 90.19 94 LEU A O 1
ATOM 772 N N . ALA A 1 95 ? 11.149 -5.703 -16.037 1.00 89.50 95 ALA A N 1
ATOM 773 C CA . ALA A 1 95 ? 10.105 -5.878 -17.041 1.00 89.50 95 ALA A CA 1
ATOM 774 C C . ALA A 1 95 ? 10.685 -5.866 -18.464 1.00 89.50 95 ALA A C 1
ATOM 776 O O . ALA A 1 95 ? 10.336 -6.721 -19.271 1.00 89.50 95 ALA A O 1
ATOM 777 N N . SER A 1 96 ? 11.612 -4.952 -18.752 1.00 90.00 96 SER A N 1
ATOM 778 C CA . SER A 1 96 ? 12.249 -4.840 -20.070 1.00 90.00 96 SER A CA 1
ATOM 779 C C . SER A 1 96 ? 13.125 -6.051 -20.387 1.00 90.00 96 SER A C 1
ATOM 781 O O . SER A 1 96 ? 13.055 -6.565 -21.496 1.00 90.00 96 SER A O 1
ATOM 783 N N . LEU A 1 97 ? 13.871 -6.577 -19.411 1.00 89.06 97 LEU A N 1
ATOM 784 C CA . LEU A 1 97 ? 14.617 -7.831 -19.565 1.00 89.06 97 LEU A CA 1
ATOM 785 C C . LEU A 1 97 ? 13.685 -9.008 -19.886 1.00 89.06 97 LEU A C 1
ATOM 787 O O . LEU A 1 97 ? 14.003 -9.825 -20.744 1.00 89.06 97 LEU A O 1
ATOM 791 N N . ASN A 1 98 ? 12.523 -9.094 -19.229 1.00 88.62 98 ASN A N 1
ATOM 792 C CA . ASN A 1 98 ? 11.534 -10.141 -19.511 1.00 88.62 98 ASN A CA 1
ATOM 793 C C . ASN A 1 98 ? 10.945 -10.018 -20.927 1.00 88.62 98 ASN A C 1
ATOM 795 O O . ASN A 1 98 ? 10.681 -11.026 -21.574 1.00 88.62 98 ASN A O 1
ATOM 799 N N . LEU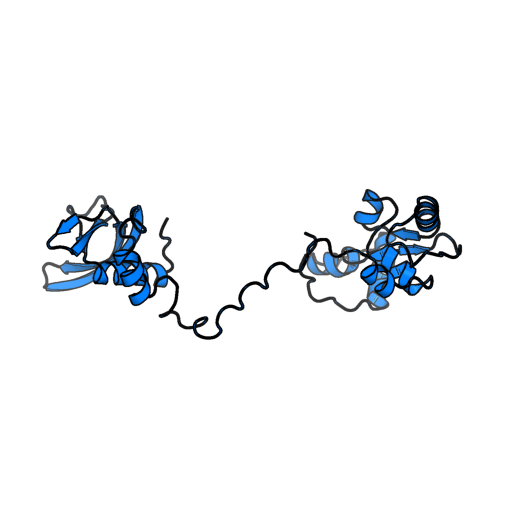 A 1 99 ? 10.760 -8.788 -21.419 1.00 87.00 99 LEU A N 1
ATOM 800 C CA . LEU A 1 99 ? 10.226 -8.528 -22.758 1.00 87.00 99 LEU A CA 1
ATOM 801 C C . LEU A 1 99 ? 11.259 -8.743 -23.873 1.00 87.00 99 LEU A C 1
ATOM 803 O O . LEU A 1 99 ? 10.907 -9.262 -24.928 1.00 87.00 99 LEU A O 1
ATOM 807 N N . ILE A 1 100 ? 12.510 -8.334 -23.654 1.00 84.81 100 ILE A N 1
ATOM 808 C CA . ILE A 1 100 ? 13.542 -8.256 -24.699 1.00 84.81 100 ILE A CA 1
ATOM 809 C C . ILE A 1 100 ? 14.490 -9.466 -24.656 1.00 84.81 100 ILE A C 1
ATOM 811 O O . ILE A 1 100 ? 14.953 -9.920 -25.698 1.00 84.81 100 ILE A O 1
ATOM 815 N N . ASP A 1 101 ? 14.779 -10.017 -23.472 1.00 74.94 101 ASP A N 1
ATOM 816 C CA . ASP A 1 101 ? 16.046 -10.723 -23.220 1.00 74.94 101 ASP A CA 1
ATOM 817 C C . ASP A 1 101 ? 15.902 -12.144 -22.650 1.00 74.94 101 ASP A C 1
ATOM 819 O O . ASP A 1 101 ? 16.765 -12.635 -21.928 1.00 74.94 101 ASP A O 1
ATOM 823 N N . LYS A 1 102 ? 14.791 -12.829 -22.959 1.00 73.12 102 LYS A N 1
ATOM 824 C CA . LYS A 1 102 ? 14.482 -14.201 -22.485 1.00 73.12 102 LYS A CA 1
ATOM 825 C C . LYS A 1 102 ? 14.601 -14.379 -20.959 1.00 73.12 102 LYS A C 1
ATOM 827 O O . LYS A 1 102 ? 14.786 -15.491 -20.460 1.00 73.12 102 LYS A O 1
ATOM 832 N N . PHE A 1 103 ? 14.468 -13.297 -20.199 1.00 84.56 103 PHE A N 1
ATOM 833 C CA . PHE A 1 103 ? 14.559 -13.326 -18.749 1.00 84.56 103 PHE A CA 1
ATOM 834 C C . PHE A 1 103 ? 13.247 -13.823 -18.131 1.00 84.56 103 PHE A C 1
ATOM 836 O O . PHE A 1 103 ? 12.231 -13.141 -18.159 1.00 84.56 103 PHE A O 1
ATOM 843 N N . ASN A 1 104 ? 13.258 -15.004 -17.517 1.00 85.75 104 ASN A N 1
ATOM 844 C CA . ASN A 1 104 ? 12.071 -15.604 -16.917 1.00 85.75 104 ASN A CA 1
ATOM 845 C C . ASN A 1 104 ? 11.807 -15.103 -15.482 1.00 85.75 104 ASN A C 1
ATOM 847 O O . ASN A 1 104 ? 12.208 -15.718 -14.490 1.00 85.75 104 ASN A O 1
ATOM 851 N N . LEU A 1 105 ? 11.076 -13.991 -15.367 1.00 84.00 105 LEU A N 1
ATOM 852 C CA . LEU A 1 105 ? 10.703 -13.415 -14.069 1.00 84.00 105 LEU A CA 1
ATOM 853 C C . LEU A 1 105 ? 9.947 -14.408 -13.149 1.00 84.00 105 LEU A C 1
ATOM 855 O O . LEU A 1 105 ? 10.304 -14.487 -11.970 1.00 84.00 105 LEU A O 1
ATOM 859 N N . PRO A 1 106 ? 8.963 -15.207 -13.625 1.00 84.75 106 PRO A N 1
ATOM 860 C CA . PRO A 1 106 ? 8.323 -16.236 -12.800 1.00 84.75 106 PRO A CA 1
ATOM 861 C C . PRO A 1 106 ? 9.290 -17.258 -12.193 1.00 84.75 106 PRO A C 1
ATOM 863 O O . PRO A 1 106 ? 9.102 -17.660 -11.043 1.00 84.75 106 PRO A O 1
ATOM 866 N N . LEU A 1 107 ? 10.317 -17.685 -12.935 1.00 84.69 107 LEU A N 1
ATOM 867 C CA . LEU A 1 107 ? 11.333 -18.601 -12.412 1.00 84.69 107 LEU A CA 1
ATOM 868 C C . LEU A 1 107 ? 12.205 -17.935 -11.344 1.00 84.69 107 LEU A C 1
ATOM 870 O O . LEU A 1 107 ? 12.446 -18.557 -10.311 1.00 84.69 107 LEU A O 1
ATOM 874 N N . LEU A 1 108 ? 12.604 -16.671 -11.530 1.00 82.75 108 LEU A N 1
ATOM 875 C CA . LEU A 1 108 ? 13.358 -15.949 -10.499 1.00 82.75 108 LEU A CA 1
ATOM 876 C C . LEU A 1 108 ? 12.553 -15.809 -9.204 1.00 82.75 108 LEU A C 1
ATOM 878 O O . LEU A 1 108 ? 13.069 -16.044 -8.119 1.00 82.75 108 LEU A O 1
ATOM 882 N N . VAL A 1 109 ? 11.270 -15.450 -9.295 1.00 83.19 109 VAL A N 1
ATOM 883 C CA . VAL A 1 109 ? 10.424 -15.287 -8.100 1.00 83.19 109 VAL A CA 1
ATOM 884 C C . VAL A 1 109 ? 10.311 -16.599 -7.317 1.00 83.19 109 VAL A C 1
ATOM 886 O O . VAL A 1 109 ? 10.284 -16.564 -6.088 1.00 83.19 109 VAL A O 1
ATOM 889 N N . LYS A 1 110 ? 10.307 -17.753 -8.000 1.00 82.19 110 LYS A N 1
ATOM 890 C CA . LYS A 1 110 ? 10.315 -19.076 -7.353 1.00 82.19 110 LYS A CA 1
ATOM 891 C C . LYS A 1 110 ? 11.625 -19.389 -6.624 1.00 82.19 110 LYS A C 1
ATOM 893 O O . LYS A 1 110 ? 11.584 -20.131 -5.647 1.00 82.19 110 LYS A O 1
ATOM 898 N N . SER A 1 111 ? 12.764 -18.867 -7.084 1.00 79.62 111 SER A N 1
ATOM 899 C CA . SER A 1 111 ? 14.066 -19.112 -6.447 1.00 79.62 111 SER A CA 1
ATOM 900 C C . SER A 1 111 ? 14.332 -18.195 -5.248 1.00 79.62 111 SER A C 1
ATOM 902 O O . SER A 1 111 ? 15.195 -18.500 -4.421 1.00 79.62 111 SER A O 1
ATOM 904 N N . VAL A 1 112 ? 13.584 -17.094 -5.105 1.00 78.81 112 VAL A N 1
ATOM 905 C CA . VAL A 1 112 ? 13.688 -16.206 -3.941 1.00 78.81 112 VAL A CA 1
ATOM 906 C C . VAL A 1 112 ? 13.123 -16.913 -2.701 1.00 78.81 112 VAL A C 1
ATOM 908 O O . VAL A 1 112 ? 11.933 -17.234 -2.666 1.00 78.81 112 VAL A O 1
ATOM 911 N N . PRO A 1 113 ? 13.926 -17.122 -1.639 1.00 71.69 113 PRO A N 1
ATOM 912 C CA . PRO A 1 113 ? 13.432 -17.754 -0.425 1.00 71.69 113 PRO A CA 1
ATOM 913 C C . PRO A 1 113 ? 12.347 -16.887 0.223 1.00 71.69 113 PRO A C 1
ATOM 915 O O . PRO A 1 113 ? 12.496 -15.665 0.351 1.00 71.69 113 PRO A O 1
ATOM 918 N N . ALA A 1 114 ? 11.261 -17.517 0.677 1.00 73.50 114 ALA A N 1
ATOM 919 C CA . ALA A 1 114 ? 10.226 -16.835 1.443 1.00 73.50 114 ALA A CA 1
ATOM 920 C C . ALA A 1 114 ? 10.855 -16.233 2.712 1.00 73.50 114 ALA A C 1
ATOM 922 O O . ALA A 1 114 ? 11.248 -16.952 3.627 1.00 73.50 114 ALA A O 1
ATOM 923 N N . ARG A 1 115 ? 10.961 -14.896 2.772 1.00 66.19 115 ARG A N 1
ATOM 924 C CA . ARG A 1 115 ? 11.621 -14.177 3.882 1.00 66.19 115 ARG A CA 1
ATOM 925 C C . ARG A 1 115 ? 11.005 -14.460 5.257 1.00 66.19 115 ARG A C 1
ATOM 927 O O . ARG A 1 115 ? 11.653 -14.199 6.266 1.00 66.19 115 ARG A O 1
ATOM 934 N N . LYS A 1 116 ? 9.765 -14.952 5.305 1.00 62.53 116 LYS A N 1
ATOM 935 C CA . LYS A 1 116 ? 9.101 -15.484 6.498 1.00 62.53 116 LYS A CA 1
ATOM 936 C C . LYS A 1 116 ? 8.181 -16.628 6.062 1.00 62.53 116 LYS A C 1
ATOM 938 O O . LYS A 1 116 ? 7.547 -16.481 5.012 1.00 62.53 116 LYS A O 1
ATOM 943 N N . PRO A 1 117 ? 8.039 -17.714 6.846 1.00 60.47 117 PRO A N 1
ATOM 944 C CA . PRO A 1 117 ? 6.873 -18.574 6.687 1.00 60.47 117 PRO A CA 1
ATOM 945 C C . PRO A 1 117 ? 5.630 -17.677 6.775 1.00 60.47 117 PRO A C 1
ATOM 947 O O . PRO A 1 117 ? 5.665 -16.698 7.536 1.00 60.47 117 PRO A O 1
ATOM 950 N N . PRO A 1 118 ? 4.566 -17.931 5.991 1.00 60.53 118 PRO A N 1
ATOM 951 C CA . PRO A 1 118 ? 3.330 -17.182 6.142 1.00 60.53 118 PRO A CA 1
ATOM 952 C C . PRO A 1 118 ? 2.965 -17.227 7.623 1.00 60.53 118 PRO A C 1
ATOM 954 O O . PRO A 1 118 ? 2.720 -18.296 8.183 1.00 60.53 118 PRO A O 1
ATOM 957 N N . GLY A 1 119 ? 3.031 -16.069 8.288 1.00 65.94 119 GLY A N 1
ATOM 958 C CA . GLY A 1 119 ? 2.585 -15.969 9.669 1.00 65.94 119 GLY A CA 1
ATOM 959 C C . GLY A 1 119 ? 1.156 -16.494 9.739 1.00 65.94 119 GLY A C 1
ATOM 960 O O . GLY A 1 119 ? 0.445 -16.447 8.730 1.00 65.94 119 GLY A O 1
ATOM 961 N N . ARG A 1 120 ? 0.748 -17.003 10.909 1.00 69.38 120 ARG A N 1
ATOM 962 C CA . ARG A 1 120 ? -0.614 -17.505 11.140 1.00 69.38 120 ARG A CA 1
ATOM 963 C C . ARG A 1 120 ? -1.608 -16.612 10.386 1.00 69.38 120 ARG A C 1
ATOM 965 O O . ARG A 1 120 ? -1.631 -15.411 10.683 1.00 69.38 120 ARG A O 1
ATOM 972 N N . PRO A 1 121 ? -2.383 -17.156 9.426 1.00 70.12 121 PRO A N 1
ATOM 973 C CA . PRO A 1 121 ? -3.358 -16.378 8.686 1.00 70.12 121 PRO A CA 1
ATOM 974 C C . PRO A 1 121 ? -4.155 -15.544 9.674 1.00 70.12 121 PRO A C 1
ATOM 976 O O . PRO A 1 121 ? -4.612 -16.063 10.702 1.00 70.12 121 PRO A O 1
ATOM 979 N N . ARG A 1 122 ? -4.250 -14.236 9.417 1.00 61.59 122 ARG A N 1
ATOM 980 C CA . ARG A 1 122 ? -5.060 -13.354 10.255 1.00 61.59 122 ARG A CA 1
ATOM 981 C C . ARG A 1 122 ? -6.440 -14.010 10.303 1.00 61.59 122 ARG A C 1
ATOM 983 O O . ARG A 1 122 ? -6.990 -14.288 9.238 1.00 61.59 122 ARG A O 1
ATOM 990 N N . LYS A 1 123 ? -6.935 -14.362 11.502 1.00 65.25 123 LYS A N 1
ATOM 991 C CA . LYS A 1 123 ? -8.244 -15.018 11.645 1.00 65.25 123 LYS A CA 1
ATOM 992 C C . LYS A 1 123 ? -9.223 -14.210 10.803 1.00 65.25 123 LYS A C 1
ATOM 994 O O . LYS A 1 123 ? -9.335 -13.003 11.029 1.00 65.25 123 LYS A O 1
ATOM 999 N N . ALA A 1 124 ? -9.852 -14.850 9.816 1.00 57.59 124 ALA A N 1
ATOM 1000 C CA . ALA A 1 124 ? -10.889 -14.193 9.044 1.00 57.59 124 ALA A CA 1
ATOM 1001 C C . ALA A 1 124 ? -11.876 -13.597 10.058 1.00 57.59 124 ALA A C 1
ATOM 1003 O O . ALA A 1 124 ? -12.246 -14.304 11.007 1.00 57.59 124 ALA A O 1
ATOM 1004 N N . PRO A 1 125 ? -12.229 -12.305 9.950 1.00 52.50 125 PRO A N 1
ATOM 1005 C CA . PRO A 1 125 ? -13.259 -11.755 10.810 1.00 52.50 125 PRO A CA 1
ATOM 1006 C C . PRO A 1 125 ? -14.477 -12.661 10.648 1.00 52.50 125 PRO A C 1
ATOM 1008 O O . PRO A 1 125 ? -14.899 -12.924 9.521 1.00 52.50 125 PRO A O 1
ATOM 1011 N N . LYS A 1 126 ? -14.973 -13.223 11.759 1.00 53.41 126 LYS A N 1
ATOM 1012 C CA . LYS A 1 126 ? -16.169 -14.067 11.727 1.00 53.41 126 LYS A CA 1
ATOM 1013 C C . LYS A 1 126 ? -17.247 -13.259 11.005 1.00 53.41 126 LYS A C 1
ATOM 1015 O O . LYS A 1 126 ? -17.591 -12.162 11.441 1.00 53.41 126 LYS A O 1
ATOM 1020 N N . THR A 1 127 ? -17.743 -13.791 9.897 1.00 48.34 127 THR A N 1
ATOM 1021 C CA . THR A 1 127 ? -18.666 -13.148 8.948 1.00 48.34 127 THR A CA 1
ATOM 1022 C C . THR A 1 127 ? -20.045 -12.827 9.531 1.00 48.34 127 THR A C 1
ATOM 1024 O O . THR A 1 127 ? -20.913 -12.354 8.809 1.00 48.34 127 THR A O 1
ATOM 1027 N N . LEU A 1 128 ? -20.257 -13.031 10.833 1.00 48.75 128 LEU A N 1
ATOM 1028 C CA . LEU A 1 128 ? -21.571 -12.963 11.462 1.00 48.75 128 LEU A CA 1
ATOM 1029 C C . LEU A 1 128 ? -21.952 -11.612 12.084 1.00 48.75 128 LEU A C 1
ATOM 1031 O O . LEU A 1 128 ? -23.128 -11.433 12.357 1.00 48.75 128 LEU A O 1
ATOM 1035 N N . HIS A 1 129 ? -21.053 -10.634 12.272 1.00 49.38 129 HIS A N 1
ATOM 1036 C CA . HIS A 1 129 ? -21.435 -9.421 13.036 1.00 49.38 129 HIS A CA 1
ATOM 1037 C C . HIS A 1 129 ? -20.906 -8.080 12.501 1.00 49.38 129 HIS A C 1
ATOM 1039 O O . HIS A 1 129 ? -20.892 -7.084 13.216 1.00 49.38 129 HIS A O 1
ATOM 1045 N N . SER A 1 130 ? -20.476 -8.008 11.238 1.00 44.72 130 SER A N 1
ATOM 1046 C CA . SER A 1 130 ? -19.792 -6.811 10.710 1.00 44.72 130 SER A CA 1
ATOM 1047 C C . SER A 1 130 ? -20.707 -5.639 10.310 1.00 44.72 130 SER A C 1
ATOM 1049 O O . SER A 1 130 ? -20.182 -4.607 9.890 1.00 44.72 130 SER A O 1
ATOM 1051 N N . LYS A 1 131 ? -22.039 -5.759 10.370 1.00 47.09 131 LYS A N 1
ATOM 1052 C CA . LYS A 1 131 ? -22.939 -4.718 9.829 1.00 47.09 131 LYS A CA 1
ATOM 1053 C C . LYS A 1 131 ? -24.119 -4.336 10.711 1.00 47.09 131 LYS A C 1
ATOM 1055 O O . LYS A 1 131 ? -24.979 -3.594 10.256 1.00 47.09 131 LYS A O 1
ATOM 1060 N N . ASP A 1 132 ? -24.153 -4.803 11.950 1.00 53.97 132 ASP A N 1
ATOM 1061 C CA . ASP A 1 132 ? -25.202 -4.390 12.865 1.00 53.97 132 ASP A CA 1
ATOM 1062 C C . ASP A 1 132 ? -24.653 -3.313 13.822 1.00 53.97 132 ASP A C 1
ATOM 1064 O O . ASP A 1 132 ? -23.771 -3.619 14.635 1.00 53.97 132 ASP A O 1
ATOM 1068 N N . PRO A 1 133 ? -25.115 -2.047 13.735 1.00 53.62 133 PRO A N 1
ATOM 1069 C CA . PRO A 1 133 ? -24.685 -0.976 14.638 1.00 53.62 133 PRO A CA 1
ATOM 1070 C C . PRO A 1 133 ? -25.032 -1.260 16.111 1.00 53.62 133 PRO A C 1
ATOM 1072 O O . PRO A 1 133 ? -24.550 -0.555 17.000 1.00 53.62 133 PRO A O 1
ATOM 1075 N N . TYR A 1 134 ? -25.832 -2.297 16.382 1.00 55.16 134 TYR A N 1
ATOM 1076 C CA . TYR A 1 134 ? -26.198 -2.754 17.718 1.00 55.16 134 TYR A CA 1
ATOM 1077 C C . TYR A 1 134 ? -25.237 -3.817 18.288 1.00 55.16 134 TYR A C 1
ATOM 1079 O O . TYR A 1 134 ? -25.223 -4.000 19.498 1.00 55.16 134 TYR A O 1
ATOM 1087 N N . ASN A 1 135 ? -24.363 -4.436 17.474 1.00 60.78 135 ASN A N 1
ATOM 1088 C CA . ASN A 1 135 ? -23.522 -5.588 17.863 1.00 60.78 135 ASN A CA 1
ATOM 1089 C C . ASN A 1 135 ? -21.996 -5.322 17.855 1.00 60.78 135 ASN A C 1
ATOM 1091 O O . ASN A 1 135 ? -21.175 -6.250 17.830 1.00 60.78 135 ASN A O 1
ATOM 1095 N N . GLY A 1 136 ? -21.593 -4.046 17.884 1.00 72.44 136 GLY A N 1
ATOM 1096 C CA . GLY A 1 136 ? -20.191 -3.601 17.898 1.00 72.44 136 GLY A CA 1
ATOM 1097 C C . GLY A 1 136 ? -19.448 -3.853 19.220 1.00 72.44 136 GLY A C 1
ATOM 1098 O O . GLY A 1 136 ? -19.888 -4.625 20.064 1.00 72.44 136 GLY A O 1
ATOM 1099 N N . GLN A 1 137 ? -18.288 -3.218 19.408 1.00 78.75 137 GLN A N 1
ATOM 1100 C CA . GLN A 1 137 ? -17.527 -3.265 20.672 1.00 78.75 137 GLN A CA 1
ATOM 1101 C C . GLN A 1 137 ? -18.253 -2.549 21.827 1.00 78.75 137 GLN A C 1
ATOM 1103 O O . GLN A 1 137 ? -18.046 -2.894 22.984 1.00 78.75 137 GLN A O 1
ATOM 1108 N N . TYR A 1 138 ? -19.112 -1.582 21.498 1.00 83.69 138 TYR A N 1
ATOM 1109 C CA . TYR A 1 138 ? -19.888 -0.774 22.442 1.00 83.69 138 TYR A CA 1
ATOM 1110 C C . TYR A 1 138 ? -21.366 -1.198 22.506 1.00 83.69 138 TYR A C 1
ATOM 1112 O O . TYR A 1 138 ? -22.222 -0.387 22.840 1.00 83.69 138 TYR A O 1
ATOM 1120 N N . SER A 1 139 ? -21.701 -2.436 22.121 1.00 86.12 139 SER A N 1
ATOM 1121 C CA . SER A 1 139 ? -23.041 -3.001 22.346 1.00 86.12 139 SER A CA 1
ATOM 1122 C C . SER A 1 139 ? -23.302 -3.152 23.845 1.00 86.12 139 SER A C 1
ATOM 1124 O O . SER A 1 139 ? -22.377 -3.539 24.558 1.00 86.12 139 SER A O 1
ATOM 1126 N N . ILE A 1 140 ? -24.538 -2.919 24.296 1.00 85.75 140 ILE A N 1
ATOM 1127 C CA . ILE A 1 140 ? -24.906 -2.932 25.723 1.00 85.75 140 ILE A CA 1
ATOM 1128 C C . ILE A 1 140 ? -24.461 -4.240 26.396 1.00 85.75 140 ILE A C 1
ATOM 1130 O O . ILE A 1 140 ? -23.703 -4.182 27.355 1.00 85.75 140 ILE A O 1
ATOM 1134 N N . ASP A 1 141 ? -24.775 -5.404 25.821 1.00 85.81 141 ASP A N 1
ATOM 1135 C CA . ASP A 1 141 ? -24.426 -6.709 26.414 1.00 85.81 141 ASP A CA 1
ATOM 1136 C C . ASP A 1 141 ? -22.914 -6.897 26.632 1.00 85.81 141 ASP A C 1
ATOM 1138 O O . ASP A 1 141 ? -22.470 -7.360 27.681 1.00 85.81 141 ASP A O 1
ATOM 1142 N N . LYS A 1 142 ? -22.092 -6.485 25.657 1.00 86.50 142 LYS A N 1
ATOM 1143 C CA . LYS A 1 142 ? -20.624 -6.549 25.779 1.00 86.50 142 LYS A CA 1
ATOM 1144 C C . LYS A 1 142 ? -20.071 -5.509 26.738 1.00 86.50 142 LYS A C 1
ATOM 1146 O O . LYS A 1 142 ? -19.016 -5.735 27.320 1.00 86.50 142 LYS A O 1
ATOM 1151 N N . LEU A 1 143 ? -20.724 -4.354 26.850 1.00 88.44 143 LEU A N 1
ATOM 1152 C CA . LEU A 1 143 ? -20.343 -3.334 27.818 1.00 88.44 143 LEU A CA 1
ATOM 1153 C C . LEU A 1 143 ? -20.646 -3.809 29.233 1.00 88.44 143 LEU A C 1
ATOM 1155 O O . LEU A 1 143 ? -19.775 -3.665 30.077 1.00 88.44 143 LEU A O 1
ATOM 1159 N N . ILE A 1 144 ? -21.796 -4.444 29.461 1.00 88.19 144 ILE A N 1
ATOM 1160 C CA . ILE A 1 144 ? -22.131 -5.073 30.741 1.00 88.19 144 ILE A CA 1
ATOM 1161 C C . ILE A 1 144 ? -21.064 -6.116 31.091 1.00 88.19 144 ILE A C 1
ATOM 1163 O O . ILE A 1 144 ? -20.402 -5.971 32.112 1.00 88.19 144 ILE A O 1
ATOM 1167 N N . ASP A 1 145 ? -20.788 -7.078 30.202 1.00 87.00 145 ASP A N 1
ATOM 1168 C CA . ASP A 1 145 ? -19.754 -8.104 30.434 1.00 87.00 145 ASP A CA 1
ATOM 1169 C C . ASP A 1 145 ? -18.364 -7.487 30.694 1.00 87.00 145 ASP A C 1
ATOM 1171 O O . ASP A 1 145 ? -17.627 -7.886 31.600 1.00 87.00 145 ASP A O 1
ATOM 1175 N N . LYS A 1 146 ? -17.998 -6.441 29.945 1.00 87.12 146 LYS A N 1
ATOM 1176 C CA . LYS A 1 146 ? -16.724 -5.739 30.138 1.00 87.12 146 LYS A CA 1
ATOM 1177 C C . LYS A 1 146 ? -16.664 -5.001 31.477 1.00 87.12 146 LYS A C 1
ATOM 1179 O O . LYS A 1 146 ? -15.616 -5.042 32.115 1.00 87.12 146 LYS A O 1
ATOM 1184 N N . LEU A 1 147 ? -17.731 -4.315 31.880 1.00 86.50 147 LEU A N 1
ATOM 1185 C CA . LEU A 1 147 ? -17.795 -3.535 33.119 1.00 86.50 147 LEU A CA 1
ATOM 1186 C C . LEU A 1 147 ? -17.849 -4.441 34.351 1.00 86.50 147 LEU A C 1
ATOM 1188 O O . LEU A 1 147 ? -17.218 -4.113 35.349 1.00 86.50 147 LEU A O 1
ATOM 1192 N N . THR A 1 148 ? -18.507 -5.600 34.261 1.00 86.38 148 THR A N 1
ATOM 1193 C CA . THR A 1 148 ? -18.500 -6.618 35.320 1.00 86.38 148 THR A CA 1
ATOM 1194 C C . THR A 1 148 ? -17.098 -7.186 35.540 1.00 86.38 148 THR A C 1
ATOM 1196 O O . THR A 1 148 ? -16.656 -7.304 36.677 1.00 86.38 148 THR A O 1
ATOM 1199 N N . ASN A 1 149 ? -16.365 -7.499 34.465 1.00 86.12 149 ASN A N 1
ATOM 1200 C CA . ASN A 1 149 ? -15.021 -8.073 34.579 1.00 86.12 149 ASN A CA 1
ATOM 1201 C C . ASN A 1 149 ? -13.923 -7.019 34.842 1.00 86.12 149 ASN A C 1
ATOM 1203 O O . ASN A 1 149 ? -12.903 -7.325 35.455 1.00 86.12 149 ASN A O 1
ATOM 1207 N N . HIS A 1 150 ? -14.084 -5.796 34.324 1.00 86.06 150 HIS A N 1
ATOM 1208 C CA . HIS A 1 150 ? -13.071 -4.732 34.345 1.00 86.06 150 HIS A CA 1
ATOM 1209 C C . HIS A 1 150 ? -13.713 -3.345 34.581 1.00 86.06 150 HIS A C 1
ATOM 1211 O O . HIS A 1 150 ? -13.745 -2.509 33.659 1.00 86.06 150 HIS A O 1
ATOM 1217 N N . PRO A 1 151 ? -14.179 -3.055 35.811 1.00 84.06 151 PRO A N 1
ATOM 1218 C CA . PRO A 1 151 ? -14.934 -1.836 36.119 1.00 84.06 151 PRO A CA 1
ATOM 1219 C C . PRO A 1 151 ? -14.127 -0.539 35.929 1.00 84.06 151 PRO A C 1
ATOM 1221 O O . PRO A 1 151 ? -14.677 0.500 35.563 1.00 84.06 151 PRO A O 1
ATOM 1224 N N . GLY A 1 152 ? -12.797 -0.598 36.064 1.00 83.75 152 GLY A N 1
ATOM 1225 C CA . GLY A 1 152 ? -11.913 0.555 35.856 1.00 83.75 152 GLY A CA 1
ATOM 1226 C C . GLY A 1 152 ? -11.614 0.910 34.401 1.00 83.75 152 GLY A C 1
ATOM 1227 O O . GLY A 1 152 ? -10.978 1.927 34.138 1.00 83.75 152 GLY A O 1
ATOM 1228 N N . SER A 1 153 ? -12.061 0.105 33.434 1.00 86.19 153 SER A N 1
ATOM 1229 C CA . SER A 1 153 ? -11.673 0.275 32.026 1.00 86.19 153 SER A CA 1
ATOM 1230 C C . SER A 1 153 ? -12.253 1.518 31.336 1.00 86.19 153 SER A C 1
ATOM 1232 O O . SER A 1 153 ? -11.830 1.837 30.223 1.00 86.19 153 SER A O 1
ATOM 1234 N N . VAL A 1 154 ? -13.222 2.182 31.973 1.00 85.75 154 VAL A N 1
ATOM 1235 C CA . VAL A 1 154 ? -13.974 3.331 31.438 1.00 85.75 154 VAL A CA 1
ATOM 1236 C C . VAL A 1 154 ? -13.748 4.632 32.215 1.00 85.75 154 VAL A C 1
ATOM 1238 O O . VAL A 1 154 ? -14.316 5.661 31.863 1.00 85.75 154 VAL A O 1
ATOM 1241 N N . ILE A 1 155 ? -12.917 4.607 33.262 1.00 86.75 155 ILE A N 1
ATOM 1242 C CA . ILE A 1 155 ? -12.626 5.797 34.072 1.00 86.75 155 ILE A CA 1
ATOM 1243 C C . ILE A 1 155 ? -11.931 6.853 33.206 1.00 86.75 155 ILE A C 1
ATOM 1245 O O . ILE A 1 155 ? -11.004 6.551 32.453 1.00 86.75 155 ILE A O 1
ATOM 1249 N N . GLY A 1 156 ? -12.376 8.104 33.333 1.00 86.44 156 GLY A N 1
ATOM 1250 C CA . GLY A 1 156 ? -11.840 9.248 32.600 1.00 86.44 156 GLY A CA 1
ATOM 1251 C C . GLY A 1 156 ? -12.381 9.397 31.179 1.00 86.44 156 GLY A C 1
ATOM 1252 O O . GLY A 1 156 ? -11.989 10.333 30.486 1.00 86.44 156 GLY A O 1
ATOM 1253 N N . TRP A 1 157 ? -13.274 8.510 30.728 1.00 90.44 157 TRP A N 1
ATOM 1254 C CA . TRP A 1 157 ? -13.906 8.670 29.422 1.00 90.44 157 TRP A CA 1
ATOM 1255 C C . TRP A 1 157 ? -14.887 9.839 29.444 1.00 90.44 157 TRP A C 1
ATOM 1257 O O . TRP A 1 157 ? -15.691 9.973 30.370 1.00 90.44 157 TRP A O 1
ATOM 1267 N N . LYS A 1 158 ? -14.850 10.646 28.384 1.00 89.00 158 LYS A N 1
ATOM 1268 C CA . LYS A 1 158 ? -15.849 11.679 28.119 1.00 89.00 158 LYS A CA 1
ATOM 1269 C C . LYS A 1 158 ? -17.103 11.037 27.538 1.00 89.00 158 LYS A C 1
ATOM 1271 O O . LYS A 1 158 ? -17.034 10.311 26.547 1.00 89.00 158 LYS A O 1
ATOM 1276 N N . VAL A 1 159 ? -18.248 11.312 28.141 1.00 88.75 159 VAL A N 1
ATOM 1277 C CA . VAL A 1 159 ? -19.543 10.753 27.751 1.00 88.75 159 VAL A CA 1
ATOM 1278 C C . VAL A 1 159 ? -20.566 11.840 27.484 1.00 88.75 159 VAL A C 1
ATOM 1280 O O . VAL A 1 159 ? -20.467 12.955 27.995 1.00 88.75 159 VAL A O 1
ATOM 1283 N N . LEU A 1 160 ? -21.546 11.499 26.652 1.00 85.81 160 LEU A N 1
ATOM 1284 C CA . LEU A 1 160 ? -22.704 12.322 26.356 1.00 85.81 160 LEU A CA 1
ATOM 1285 C C . LEU A 1 160 ? -23.925 11.700 27.039 1.00 85.81 160 LEU A C 1
ATOM 1287 O O . LEU A 1 160 ? -24.325 10.588 26.700 1.00 85.81 160 LEU A O 1
ATOM 1291 N N . THR A 1 161 ? -24.532 12.428 27.967 1.00 81.56 161 THR A N 1
ATOM 1292 C CA . THR A 1 161 ? -25.707 11.988 28.728 1.00 81.56 161 THR A CA 1
ATOM 1293 C C . THR A 1 161 ? -26.915 12.842 28.355 1.00 81.56 161 THR A C 1
ATOM 1295 O O . THR A 1 161 ? -26.792 14.035 28.062 1.00 81.56 161 THR A O 1
ATOM 1298 N N . LYS A 1 162 ? -28.105 12.234 28.336 1.00 76.12 162 LYS A N 1
ATOM 1299 C CA . LYS A 1 162 ? -29.372 12.964 28.215 1.00 76.12 162 LYS A CA 1
ATOM 1300 C C . LYS A 1 162 ? -29.810 13.389 29.611 1.00 76.12 162 LYS A C 1
ATOM 1302 O O . LYS A 1 162 ? -29.928 12.541 30.486 1.00 76.12 162 LYS A O 1
ATOM 1307 N N . HIS A 1 163 ? -30.024 14.680 29.807 1.00 67.88 163 HIS A N 1
ATOM 1308 C CA . HIS A 1 163 ? -30.532 15.230 31.051 1.00 67.88 163 HIS A CA 1
ATOM 1309 C C . HIS A 1 163 ? -31.866 15.910 30.772 1.00 67.88 163 HIS A C 1
ATOM 1311 O O . HIS A 1 163 ? -31.942 16.842 29.969 1.00 67.88 163 HIS A O 1
ATOM 1317 N N . ASP A 1 164 ? -32.907 15.440 31.440 1.00 65.50 164 ASP A N 1
ATOM 1318 C CA . ASP A 1 164 ? -34.230 16.036 31.368 1.00 65.50 164 ASP A CA 1
ATOM 1319 C C . ASP A 1 164 ? -34.298 17.181 32.379 1.00 65.50 164 ASP A C 1
ATOM 1321 O O . ASP A 1 164 ? -34.099 16.987 33.578 1.00 65.50 164 ASP A O 1
ATOM 1325 N N . THR A 1 165 ? -34.507 18.404 31.898 1.00 58.91 165 THR A N 1
ATOM 1326 C CA . THR A 1 165 ? -34.737 19.572 32.752 1.00 58.91 165 THR A CA 1
ATOM 1327 C C . THR A 1 165 ? -36.222 19.889 32.714 1.00 58.91 165 THR A C 1
ATOM 1329 O O . THR A 1 165 ? -36.776 20.124 31.641 1.00 58.91 165 THR A O 1
ATOM 1332 N N . THR A 1 166 ? -36.872 19.879 33.875 1.00 54.72 166 THR A N 1
ATOM 1333 C CA . THR A 1 166 ? -38.274 20.294 33.985 1.00 54.72 166 THR A CA 1
ATOM 1334 C C . THR A 1 166 ? -38.305 21.783 34.291 1.00 54.72 166 THR A C 1
ATOM 1336 O O . THR A 1 166 ? -37.797 22.209 35.329 1.00 54.72 166 THR A O 1
ATOM 1339 N N . ASP A 1 167 ? -38.865 22.577 33.383 1.00 58.97 167 ASP A N 1
ATOM 1340 C CA . ASP A 1 167 ? -39.062 24.005 33.621 1.00 58.97 167 ASP A CA 1
ATOM 1341 C C . ASP A 1 167 ? -40.175 24.220 34.662 1.00 58.97 167 ASP A C 1
ATOM 1343 O O . ASP A 1 167 ? -41.020 23.356 34.902 1.00 58.97 167 ASP A O 1
ATOM 1347 N N . SER A 1 168 ? -40.241 25.416 35.251 1.00 57.06 168 SER A N 1
ATOM 1348 C CA . SER A 1 168 ? -41.255 25.807 36.250 1.00 57.06 168 SER A CA 1
ATOM 1349 C C . SER A 1 168 ? -42.713 25.733 35.760 1.00 57.06 168 SER A C 1
ATOM 1351 O O . SER A 1 168 ? -43.638 25.902 36.551 1.00 57.06 168 SER A O 1
ATOM 1353 N N . ARG A 1 169 ? -42.926 25.466 34.465 1.00 57.44 169 ARG A N 1
ATOM 1354 C CA . ARG A 1 169 ? -44.230 25.240 33.823 1.00 57.44 169 ARG A CA 1
ATOM 1355 C C . ARG A 1 169 ? -44.604 23.760 33.672 1.00 57.44 169 ARG A C 1
ATOM 1357 O O . ARG A 1 169 ? -45.675 23.475 33.150 1.00 57.44 169 ARG A O 1
ATOM 1364 N N . GLY A 1 170 ? -43.754 22.839 34.128 1.00 57.00 170 GLY A N 1
ATOM 1365 C CA . GLY A 1 170 ? -43.988 21.395 34.046 1.00 57.00 170 GLY A CA 1
ATOM 1366 C C . GLY A 1 170 ? -43.589 20.751 32.715 1.00 57.00 170 GLY A C 1
ATOM 1367 O O . GLY A 1 170 ? -43.749 19.543 32.573 1.00 57.00 170 GLY A O 1
ATOM 1368 N N . ASP A 1 171 ? -43.040 21.516 31.766 1.00 54.88 171 ASP A N 1
ATOM 1369 C CA . ASP A 1 171 ? -42.528 20.975 30.505 1.00 54.88 171 ASP A CA 1
ATOM 1370 C C . ASP A 1 171 ? -41.123 20.393 30.696 1.00 54.88 171 ASP A C 1
ATOM 1372 O O . ASP A 1 171 ? -40.201 21.063 31.173 1.00 54.88 171 ASP A O 1
ATOM 1376 N N . THR A 1 172 ? -40.958 19.129 30.309 1.00 59.25 172 THR A N 1
ATOM 1377 C CA . THR A 1 172 ? -39.684 18.410 30.362 1.00 59.25 172 THR A CA 1
ATOM 1378 C C . THR A 1 172 ? -38.914 18.630 29.061 1.00 59.25 172 THR A C 1
ATOM 1380 O O . THR A 1 172 ? -39.336 18.187 27.993 1.00 59.25 172 THR A O 1
ATOM 1383 N N . THR A 1 173 ? -37.765 19.300 29.131 1.00 61.69 173 THR A N 1
ATOM 1384 C CA . THR A 1 173 ? -36.859 19.462 27.988 1.00 61.69 173 THR A CA 1
ATOM 1385 C C . THR A 1 173 ? -35.652 18.542 28.129 1.00 61.69 173 THR A C 1
ATOM 1387 O O . THR A 1 173 ? -34.850 18.677 29.052 1.00 61.69 173 THR A O 1
ATOM 1390 N N . THR A 1 174 ? -35.492 17.601 27.197 1.00 67.31 174 THR A N 1
ATOM 1391 C CA . THR A 1 174 ? -34.307 16.736 27.138 1.00 67.31 174 THR A CA 1
ATOM 1392 C C . THR A 1 174 ? -33.142 17.497 26.518 1.00 67.31 174 THR A C 1
ATOM 1394 O O . THR A 1 174 ? -33.147 17.803 25.323 1.00 67.31 174 THR A O 1
ATOM 1397 N N . ARG A 1 175 ? -32.107 17.783 27.307 1.00 73.12 175 ARG A N 1
ATOM 1398 C CA . ARG A 1 175 ? -30.861 18.403 26.838 1.00 73.12 175 ARG A CA 1
ATOM 1399 C C . ARG A 1 175 ? -29.723 17.390 26.864 1.00 73.12 175 ARG A C 1
ATOM 1401 O O . ARG A 1 175 ? -29.639 16.543 27.746 1.00 73.12 175 ARG A O 1
ATOM 1408 N N . GLN A 1 176 ? -28.827 17.472 25.888 1.00 80.12 176 GLN A N 1
ATOM 1409 C CA . GLN A 1 176 ? -27.617 16.650 25.864 1.00 80.12 176 GLN A CA 1
ATOM 1410 C C . GLN A 1 176 ? -26.503 17.380 26.615 1.00 80.12 176 GLN A C 1
ATOM 1412 O O . GLN A 1 176 ? -26.264 18.563 26.363 1.00 80.12 176 GLN A O 1
ATOM 1417 N N . ARG A 1 177 ? -25.831 16.686 27.532 1.00 77.88 177 ARG A N 1
ATOM 1418 C CA . ARG A 1 177 ? -24.723 17.229 28.322 1.00 77.88 177 ARG A CA 1
ATOM 1419 C C . ARG A 1 177 ? -23.512 16.317 28.270 1.00 77.88 177 ARG A C 1
ATOM 1421 O O . ARG A 1 177 ? -23.649 15.099 28.210 1.00 77.88 177 ARG A O 1
ATOM 1428 N N . THR A 1 178 ? -22.338 16.928 28.283 1.00 83.75 178 THR A N 1
ATOM 1429 C CA . THR A 1 178 ? -21.057 16.234 28.358 1.00 83.75 178 THR A CA 1
ATOM 1430 C C . THR A 1 178 ? -20.651 16.045 29.814 1.00 83.75 178 THR A C 1
ATOM 1432 O O . THR A 1 178 ? -20.986 16.859 30.676 1.00 83.75 178 THR A O 1
ATOM 1435 N N . GLY A 1 179 ? -19.957 14.949 30.091 1.00 86.06 179 GLY A N 1
ATOM 1436 C CA . GLY A 1 179 ? -19.396 14.670 31.405 1.00 86.06 179 GLY A CA 1
ATOM 1437 C C . GLY A 1 179 ? -18.265 13.657 31.338 1.00 86.06 179 GLY A C 1
ATOM 1438 O O . GLY A 1 179 ? -17.958 13.120 30.271 1.00 86.06 179 GLY A O 1
ATOM 1439 N N . VAL A 1 180 ? -17.646 13.396 32.483 1.00 88.44 180 VAL A N 1
ATOM 1440 C CA . VAL A 1 180 ? -16.525 12.467 32.630 1.00 88.44 180 VAL A CA 1
ATOM 1441 C C . VAL A 1 180 ? -16.887 11.379 33.632 1.00 88.44 180 VAL A C 1
ATOM 1443 O O . VAL A 1 180 ? -17.374 11.665 34.723 1.00 88.44 180 VAL A O 1
ATOM 1446 N N . ILE A 1 181 ? -16.618 10.123 33.272 1.00 87.44 181 ILE A N 1
ATOM 1447 C CA . ILE A 1 181 ? -16.820 8.987 34.179 1.00 87.44 181 ILE A CA 1
ATOM 1448 C C . ILE A 1 181 ? -15.745 9.006 35.274 1.00 87.44 181 ILE A C 1
ATOM 1450 O O . ILE A 1 181 ? -14.544 8.933 34.988 1.00 87.44 181 ILE A O 1
ATOM 1454 N N . ARG A 1 182 ? -16.177 9.052 36.532 1.00 86.94 182 ARG A N 1
ATOM 1455 C CA . ARG A 1 182 ? -15.338 8.952 37.730 1.00 86.94 182 ARG A CA 1
ATOM 1456 C C . ARG A 1 182 ? -15.280 7.509 38.260 1.00 86.94 182 ARG A C 1
ATOM 1458 O O . ARG A 1 182 ? -16.009 6.644 37.767 1.00 86.94 182 ARG A O 1
ATOM 1465 N N . PRO A 1 183 ? -14.336 7.204 39.174 1.00 81.44 183 PRO A N 1
ATOM 1466 C CA . PRO A 1 183 ? -14.212 5.875 39.766 1.00 81.44 183 PRO A CA 1
ATOM 1467 C C . PRO A 1 183 ? -15.519 5.396 40.398 1.00 81.44 183 PRO A C 1
ATOM 1469 O O . PRO A 1 183 ? -16.342 6.202 40.821 1.00 81.44 183 PRO A O 1
ATOM 1472 N N . TRP A 1 184 ? -15.702 4.079 40.435 1.00 79.56 184 TRP A N 1
ATOM 1473 C CA . TRP A 1 184 ? -16.925 3.484 40.952 1.00 79.56 184 TRP A CA 1
ATOM 1474 C C . TRP A 1 184 ? -16.905 3.384 42.481 1.00 79.56 184 TRP A C 1
ATOM 1476 O O . TRP A 1 184 ? -15.843 3.253 43.094 1.00 79.56 184 TRP A O 1
ATOM 1486 N N . VAL A 1 185 ? -18.095 3.390 43.074 1.00 78.31 185 VAL A N 1
ATOM 1487 C CA . VAL A 1 185 ? -18.351 2.999 44.461 1.00 78.31 185 VAL A CA 1
ATOM 1488 C C . VAL A 1 185 ? -18.994 1.615 44.442 1.00 78.31 185 VAL A C 1
ATOM 1490 O O . VAL A 1 185 ? -19.832 1.316 43.588 1.00 78.31 185 VAL A O 1
ATOM 1493 N N . GLU A 1 186 ? -18.563 0.750 45.351 1.00 77.12 186 GLU A N 1
ATOM 1494 C CA . GLU A 1 186 ? -19.155 -0.570 45.543 1.00 77.12 186 GLU A CA 1
ATOM 1495 C C . GLU A 1 186 ? -20.196 -0.495 46.660 1.00 77.12 186 GLU A C 1
ATOM 1497 O O . GLU A 1 186 ? -19.876 -0.164 47.801 1.00 77.12 186 GLU A O 1
ATOM 1502 N N . GLU A 1 187 ? -21.448 -0.784 46.321 1.00 77.19 187 GLU A N 1
ATOM 1503 C CA . GLU A 1 187 ? -22.559 -0.858 47.268 1.00 77.19 187 GLU A CA 1
ATOM 1504 C C . GLU A 1 187 ? -23.326 -2.152 47.005 1.00 77.19 187 GLU A C 1
ATOM 1506 O O . GLU A 1 187 ? -23.703 -2.425 45.866 1.00 77.19 187 GLU A O 1
ATOM 1511 N N . GLU A 1 188 ? -23.551 -2.954 48.049 1.00 69.56 188 GLU A N 1
ATOM 1512 C CA . GLU A 1 188 ? -24.334 -4.199 47.965 1.00 69.56 188 GLU A CA 1
ATOM 1513 C C . GLU A 1 188 ? -23.871 -5.150 46.835 1.00 69.56 188 GLU A C 1
ATOM 1515 O O . GLU A 1 188 ? -24.687 -5.680 46.082 1.00 69.56 188 GLU A O 1
ATOM 1520 N N . GLU A 1 189 ? -22.552 -5.340 46.685 1.00 72.31 189 GLU A N 1
ATOM 1521 C CA . GLU A 1 189 ? -21.925 -6.179 45.639 1.00 72.31 189 GLU A CA 1
ATOM 1522 C C . GLU A 1 189 ? -22.182 -5.702 44.192 1.00 72.31 189 GLU A C 1
ATOM 1524 O O . GLU A 1 189 ? -21.983 -6.446 43.227 1.00 72.31 189 GLU A O 1
ATOM 1529 N N . ARG A 1 190 ? -22.618 -4.450 44.008 1.00 77.38 190 ARG A N 1
ATOM 1530 C CA . ARG A 1 190 ? -22.810 -3.822 42.695 1.00 77.38 190 ARG A CA 1
ATOM 1531 C C . ARG A 1 190 ? -21.923 -2.596 42.542 1.00 77.38 190 ARG A C 1
ATOM 1533 O O . ARG A 1 190 ? -21.711 -1.823 43.475 1.00 77.38 190 ARG A O 1
ATOM 1540 N N . TYR A 1 191 ? -21.425 -2.407 41.325 1.00 80.06 191 TYR A N 1
ATOM 1541 C CA . TYR A 1 191 ? -20.644 -1.233 40.958 1.00 80.06 191 TYR A CA 1
ATOM 1542 C C 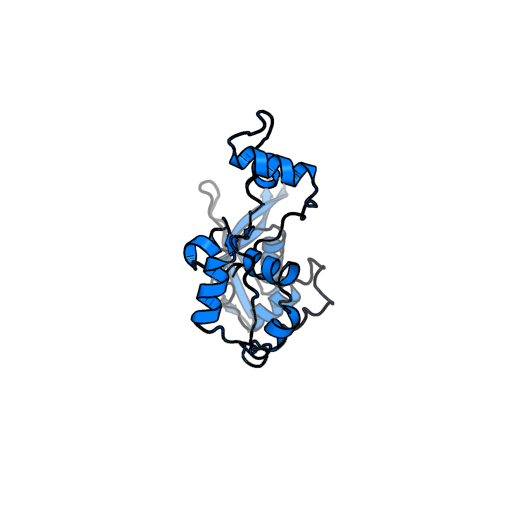. TYR A 1 191 ? -21.559 -0.098 40.499 1.00 80.06 191 TYR A C 1
ATOM 1544 O O . TYR A 1 191 ? -22.402 -0.292 39.618 1.00 80.06 191 TYR A O 1
ATOM 1552 N N . TYR A 1 192 ? -21.345 1.086 41.065 1.00 84.06 192 TYR A N 1
ATOM 1553 C CA . TYR A 1 192 ? -21.983 2.330 40.648 1.00 84.06 192 TYR A CA 1
ATOM 1554 C C . TYR A 1 192 ? -20.918 3.338 40.247 1.00 84.06 192 TYR A C 1
ATOM 1556 O O . TYR A 1 192 ? -19.975 3.558 40.999 1.00 84.06 192 TYR A O 1
ATOM 1564 N N . TRP A 1 193 ? -21.067 3.973 39.091 1.00 87.38 193 TRP A N 1
ATOM 1565 C CA . TRP A 1 193 ? -20.160 5.028 38.642 1.00 87.38 193 TRP A CA 1
ATOM 1566 C C . TRP A 1 193 ? -20.808 6.385 38.843 1.00 87.38 193 TRP A C 1
ATOM 1568 O O . TRP A 1 193 ? -22.023 6.524 38.733 1.00 87.38 193 TRP A O 1
ATOM 1578 N N . GLU A 1 194 ? -19.986 7.396 39.076 1.00 86.62 194 GLU A N 1
ATOM 1579 C CA . GLU A 1 194 ? -20.423 8.787 39.069 1.00 86.62 194 GLU A CA 1
ATOM 1580 C C . GLU A 1 194 ? -20.001 9.439 37.752 1.00 86.62 194 GLU A C 1
ATOM 1582 O O . GLU A 1 194 ? -18.862 9.293 37.301 1.00 86.62 194 GLU A O 1
ATOM 1587 N N . ILE A 1 195 ? -20.929 10.139 37.103 1.00 84.56 195 ILE A N 1
ATOM 1588 C CA . ILE A 1 195 ? -20.644 10.960 35.927 1.00 84.56 195 ILE A CA 1
ATOM 1589 C C . ILE A 1 195 ? -20.629 12.414 36.381 1.00 84.56 195 ILE A C 1
ATOM 1591 O O . ILE A 1 195 ? -21.679 12.989 36.674 1.00 84.56 195 ILE A O 1
ATOM 1595 N N . GLU A 1 196 ? -19.436 13.005 36.400 1.00 83.62 196 GLU A N 1
ATOM 1596 C CA . GLU A 1 196 ? -19.260 14.430 36.666 1.00 83.62 196 GLU A CA 1
ATOM 1597 C C . GLU A 1 196 ? -19.609 15.204 35.395 1.00 83.62 196 GLU A C 1
ATOM 1599 O O . GLU A 1 196 ? -18.940 15.063 34.367 1.00 83.62 196 GLU A O 1
ATOM 1604 N N . LEU A 1 197 ? -20.692 15.978 35.435 1.00 81.75 197 LEU A N 1
ATOM 1605 C CA . LEU A 1 197 ? -21.156 16.760 34.289 1.00 81.75 197 LEU A CA 1
ATOM 1606 C C . LEU A 1 197 ? -20.397 18.088 34.195 1.00 81.75 197 LEU A C 1
ATOM 1608 O O . LEU A 1 197 ? -20.159 18.759 35.200 1.00 81.75 197 LEU A O 1
ATOM 1612 N N . ASP A 1 198 ? -20.070 18.508 32.971 1.00 75.69 198 ASP A N 1
ATOM 1613 C CA . ASP A 1 198 ? -19.372 19.773 32.748 1.00 75.69 198 ASP A CA 1
ATOM 1614 C C . ASP A 1 198 ? -20.228 20.953 33.241 1.00 75.69 198 ASP A C 1
ATOM 1616 O O . ASP A 1 198 ? -21.358 21.175 32.787 1.00 75.69 198 ASP A O 1
ATOM 1620 N N . ARG A 1 199 ? -19.680 21.746 34.168 1.00 68.38 199 ARG A N 1
ATOM 1621 C CA . ARG A 1 199 ? -20.352 22.933 34.713 1.00 68.38 199 ARG A CA 1
ATOM 1622 C C . ARG A 1 199 ? -20.312 24.065 33.685 1.00 68.38 199 ARG A C 1
ATOM 1624 O O . ARG A 1 199 ? -19.238 24.554 33.340 1.00 68.38 199 ARG A O 1
ATOM 1631 N N . ARG A 1 200 ? -21.476 24.526 33.215 1.00 59.25 200 ARG A N 1
ATOM 1632 C CA . ARG A 1 200 ? -21.582 25.812 32.503 1.00 59.25 200 ARG A CA 1
ATOM 1633 C C . ARG A 1 200 ? -21.663 26.948 33.518 1.00 59.25 200 ARG A C 1
ATOM 1635 O O . ARG A 1 200 ? -22.343 26.814 34.527 1.00 59.25 200 ARG A O 1
ATOM 1642 N N . ALA A 1 201 ? -20.986 28.056 33.221 1.00 50.38 201 ALA A N 1
ATOM 1643 C CA . ALA A 1 201 ? -20.841 29.214 34.107 1.00 50.38 201 ALA A CA 1
ATOM 1644 C C . ALA A 1 201 ? -22.173 29.862 34.552 1.00 50.38 201 ALA A C 1
ATOM 1646 O O . ALA A 1 201 ? -22.183 30.565 35.557 1.00 50.38 201 ALA A O 1
ATOM 1647 N N . ASP A 1 202 ? -23.280 29.574 33.856 1.00 54.31 202 ASP A N 1
ATOM 1648 C CA . ASP A 1 202 ? -24.578 30.240 34.037 1.00 54.31 202 ASP A CA 1
ATOM 1649 C C . ASP A 1 202 ? -25.685 29.337 34.625 1.00 54.31 202 ASP A C 1
ATOM 1651 O O . ASP A 1 202 ? -26.838 29.756 34.709 1.00 54.31 202 ASP A O 1
ATOM 1655 N N . GLU A 1 203 ? -25.384 28.096 35.025 1.00 54.84 203 GLU A N 1
ATOM 1656 C CA . GLU A 1 203 ? -26.390 27.168 35.565 1.00 54.84 203 GLU A CA 1
ATOM 1657 C C . GLU A 1 203 ? -26.009 26.684 36.973 1.00 54.84 203 GLU A C 1
ATOM 1659 O O . GLU A 1 203 ? -24.844 26.412 37.268 1.00 54.84 203 GLU A O 1
ATOM 1664 N N . ALA A 1 204 ? -27.011 26.588 37.858 1.00 51.50 204 ALA A N 1
ATOM 1665 C CA . ALA A 1 204 ? -26.843 26.067 39.211 1.00 51.50 204 ALA A CA 1
ATOM 1666 C C . ALA A 1 204 ? -26.143 24.700 39.180 1.00 51.50 204 ALA A C 1
ATOM 1668 O O . ALA A 1 204 ? -26.422 23.882 38.305 1.00 51.50 204 ALA A O 1
ATOM 1669 N N . SER A 1 205 ? -25.248 24.482 40.147 1.00 53.53 205 SER A N 1
ATOM 1670 C CA . SER A 1 205 ? -24.541 23.228 40.428 1.00 53.53 205 SER A CA 1
ATOM 1671 C C . SER A 1 205 ? -25.421 22.005 40.145 1.00 53.53 205 SER A C 1
ATOM 1673 O O . SER A 1 205 ? -26.270 21.652 40.964 1.00 53.53 205 SER A O 1
ATOM 1675 N N . VAL A 1 206 ? -25.230 21.365 38.991 1.00 58.78 206 VAL A N 1
ATOM 1676 C CA . VAL A 1 206 ? -25.970 20.147 38.650 1.00 58.78 206 VAL A CA 1
ATOM 1677 C C . VAL A 1 206 ? -25.298 18.986 39.368 1.00 58.78 206 VAL A C 1
ATOM 1679 O O . VAL A 1 206 ? -24.079 18.864 39.251 1.00 58.78 206 VAL A O 1
ATOM 1682 N N . PRO A 1 207 ? -26.053 18.198 40.152 1.00 64.69 207 PRO A N 1
ATOM 1683 C CA . PRO A 1 207 ? -25.481 17.104 40.917 1.00 64.69 207 PRO A CA 1
ATOM 1684 C C . PRO A 1 207 ? -24.880 16.057 39.979 1.00 64.69 207 PRO A C 1
ATOM 1686 O O . PRO A 1 207 ? -25.415 15.799 38.896 1.00 64.69 207 PRO A O 1
ATOM 1689 N N . ASP A 1 208 ? -23.775 15.459 40.415 1.00 70.81 208 ASP A N 1
ATOM 1690 C CA . ASP A 1 208 ? -23.156 14.335 39.723 1.00 70.81 208 ASP A CA 1
ATOM 1691 C C . ASP A 1 208 ? -24.154 13.174 39.639 1.00 70.81 208 ASP A C 1
ATOM 1693 O O . ASP A 1 208 ? -24.924 12.913 40.569 1.00 70.81 208 ASP A O 1
ATOM 1697 N N . VAL A 1 209 ? -24.184 12.495 38.491 1.00 78.81 209 VAL A N 1
ATOM 1698 C CA . VAL A 1 209 ? -25.177 11.447 38.237 1.00 78.81 209 VAL A CA 1
ATOM 1699 C C . VAL A 1 209 ? -24.570 10.099 38.588 1.00 78.81 209 VAL A C 1
ATOM 1701 O O . VAL A 1 209 ? -23.650 9.634 37.914 1.00 78.81 209 VAL A O 1
ATOM 1704 N N . LYS A 1 210 ? -25.108 9.460 39.628 1.00 82.94 210 LYS A N 1
ATOM 1705 C CA . LYS A 1 210 ? -24.779 8.078 39.978 1.00 82.94 210 LYS A CA 1
ATOM 1706 C C . LYS A 1 210 ? -25.534 7.122 39.056 1.00 82.94 210 LYS A C 1
ATOM 1708 O O . LYS A 1 210 ? -26.759 7.183 38.981 1.00 82.94 210 LYS A O 1
ATOM 1713 N N . VAL A 1 211 ? -24.803 6.250 38.369 1.00 85.38 211 VAL A N 1
ATOM 1714 C CA . VAL A 1 211 ? -25.336 5.308 37.379 1.00 85.38 211 VAL A CA 1
ATOM 1715 C C . VAL A 1 211 ? -24.920 3.875 37.690 1.00 85.38 211 VAL A C 1
ATOM 1717 O O . VAL A 1 211 ? -23.790 3.614 38.108 1.00 85.38 211 VAL A O 1
ATOM 1720 N N . ASP A 1 212 ? -25.838 2.936 37.470 1.00 88.25 212 ASP A N 1
ATOM 1721 C CA . ASP A 1 212 ? -25.545 1.502 37.532 1.00 88.25 212 ASP A CA 1
ATOM 1722 C C . ASP A 1 212 ? -24.857 0.994 36.245 1.00 88.25 212 ASP A C 1
ATOM 1724 O O . ASP A 1 212 ? -24.663 1.733 35.274 1.00 88.25 212 ASP A O 1
ATOM 1728 N N . ILE A 1 213 ? -24.479 -0.290 36.226 1.00 86.94 213 ILE A N 1
ATOM 1729 C CA . ILE A 1 213 ? -23.804 -0.933 35.084 1.00 86.94 213 ILE A CA 1
ATOM 1730 C C . ILE A 1 213 ? -24.618 -0.801 33.784 1.00 86.94 213 ILE A C 1
ATOM 1732 O O . ILE A 1 213 ? -24.045 -0.578 32.714 1.00 86.94 213 ILE A O 1
ATOM 1736 N N . GLN A 1 214 ? -25.9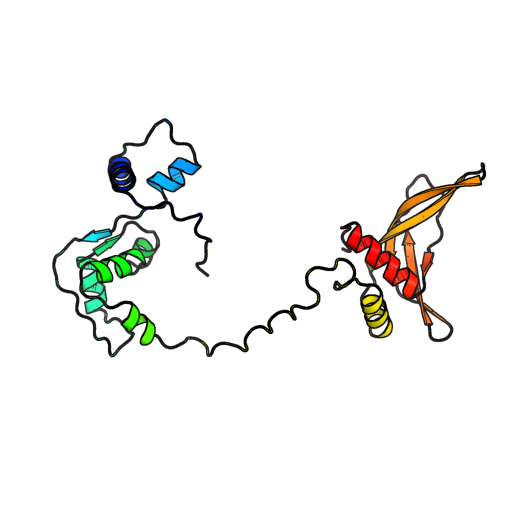42 -0.956 33.855 1.00 88.69 214 GLN A N 1
ATOM 1737 C CA . GLN A 1 214 ? -26.804 -0.957 32.677 1.00 88.69 214 GLN A CA 1
ATOM 1738 C C . GLN A 1 214 ? -26.978 0.461 32.128 1.00 88.69 214 GLN A C 1
ATOM 1740 O O . GLN A 1 214 ? -26.770 0.690 30.936 1.00 88.69 214 GLN A O 1
ATOM 1745 N N . GLN A 1 215 ? -27.257 1.424 33.001 1.00 87.75 215 GLN A N 1
ATOM 1746 C CA . GLN A 1 215 ? -27.349 2.841 32.662 1.00 87.75 215 GLN A CA 1
ATOM 1747 C C . GLN A 1 215 ? -26.029 3.357 32.082 1.00 87.75 215 GLN A C 1
ATOM 1749 O O . GLN A 1 215 ? -26.018 4.063 31.071 1.00 87.75 215 GLN A O 1
ATOM 1754 N N . LEU A 1 216 ? -24.892 2.952 32.654 1.00 88.06 216 LEU A N 1
ATOM 1755 C CA . LEU A 1 216 ? -23.582 3.320 32.128 1.00 88.06 216 LEU A CA 1
ATOM 1756 C C . LEU A 1 216 ? -23.331 2.722 30.737 1.00 88.06 216 LEU A C 1
ATOM 1758 O O . LEU A 1 216 ? -22.826 3.410 29.843 1.00 88.06 216 LEU A O 1
ATOM 1762 N N . ALA A 1 217 ? -23.703 1.458 30.524 1.00 89.12 217 ALA A N 1
ATOM 1763 C CA . ALA A 1 217 ? -23.602 0.816 29.218 1.00 89.12 217 ALA A CA 1
ATOM 1764 C C . ALA A 1 217 ? -24.462 1.533 28.161 1.00 89.12 217 ALA A C 1
ATOM 1766 O O . ALA A 1 217 ? -24.012 1.723 27.028 1.00 89.12 217 ALA A O 1
ATOM 1767 N N . GLU A 1 218 ? -25.661 1.986 28.529 1.00 89.44 218 GLU A N 1
ATOM 1768 C CA . GLU A 1 218 ? -26.540 2.779 27.665 1.00 89.44 218 GLU A CA 1
ATOM 1769 C C . GLU A 1 218 ? -25.940 4.150 27.326 1.00 89.44 218 GLU A C 1
ATOM 1771 O O . GLU A 1 218 ? -25.929 4.538 26.154 1.00 89.44 218 GLU A O 1
ATOM 1776 N N . VAL A 1 219 ? -25.365 4.854 28.307 1.00 89.12 219 VAL A N 1
ATOM 1777 C CA . VAL A 1 219 ? -24.685 6.146 28.103 1.00 89.12 219 VAL A CA 1
ATOM 1778 C C . VAL A 1 219 ? -23.486 6.000 27.162 1.00 89.12 219 VAL A C 1
ATOM 1780 O O . VAL A 1 219 ? -23.337 6.772 26.210 1.00 89.12 219 VAL A O 1
ATOM 1783 N N . ILE A 1 220 ? -22.644 4.983 27.361 1.00 88.81 220 ILE A N 1
ATOM 1784 C CA . ILE A 1 220 ? -21.486 4.717 26.494 1.00 88.81 220 ILE A CA 1
ATOM 1785 C C . ILE A 1 220 ? -21.952 4.331 25.084 1.00 88.81 220 ILE A C 1
ATOM 1787 O O . ILE A 1 220 ? -21.404 4.819 24.091 1.00 88.81 220 ILE A O 1
ATOM 1791 N N . ASN A 1 221 ? -22.985 3.493 24.970 1.00 89.38 221 ASN A N 1
ATOM 1792 C CA . ASN A 1 221 ? -23.563 3.125 23.680 1.00 89.38 221 ASN A CA 1
ATOM 1793 C C . ASN A 1 221 ? -24.102 4.356 22.936 1.00 89.38 221 ASN A C 1
ATOM 1795 O O . ASN A 1 221 ? -23.820 4.533 21.748 1.00 89.38 221 ASN A O 1
ATOM 1799 N N . PHE A 1 222 ? -24.827 5.229 23.637 1.00 87.38 222 PHE A N 1
ATOM 1800 C CA . PHE A 1 222 ? -25.354 6.470 23.082 1.00 87.38 222 PHE A CA 1
ATOM 1801 C C . PHE A 1 222 ? -24.232 7.416 22.641 1.00 87.38 222 PHE A C 1
ATOM 1803 O O . PHE A 1 222 ? -24.260 7.896 21.509 1.00 87.38 222 PHE A O 1
ATOM 1810 N N . THR A 1 223 ? -23.205 7.605 23.472 1.00 86.94 223 THR A N 1
ATOM 1811 C CA . THR A 1 223 ? -22.020 8.422 23.156 1.00 86.94 223 THR A CA 1
ATOM 1812 C C . THR A 1 223 ? -21.337 7.936 21.874 1.00 86.94 223 THR A C 1
ATOM 1814 O O . THR A 1 223 ? -21.069 8.719 20.959 1.00 86.94 223 THR A O 1
ATOM 1817 N N . TYR A 1 224 ? -21.134 6.618 21.753 1.00 86.00 224 TYR A N 1
ATOM 1818 C CA . TYR A 1 224 ? -20.557 6.005 20.557 1.00 86.00 224 TYR A CA 1
ATOM 1819 C C . TYR A 1 224 ? -21.430 6.218 19.312 1.00 86.00 224 TYR A C 1
ATOM 1821 O O . TYR A 1 224 ? -20.922 6.551 18.237 1.00 86.00 224 TYR A O 1
ATOM 1829 N N . ARG A 1 225 ? -22.753 6.057 19.445 1.00 83.19 225 ARG A N 1
ATOM 1830 C CA . ARG A 1 225 ? -23.716 6.282 18.353 1.00 83.19 225 ARG A CA 1
ATOM 1831 C C . ARG A 1 225 ? -23.763 7.732 17.901 1.00 83.19 225 ARG A C 1
ATOM 1833 O O . ARG A 1 225 ? -23.842 7.981 16.702 1.00 83.19 225 ARG A O 1
ATOM 1840 N N . ALA A 1 226 ? -23.650 8.663 18.842 1.00 84.25 226 ALA A N 1
ATOM 1841 C CA . ALA A 1 226 ? -23.539 10.090 18.574 1.00 84.25 226 ALA A CA 1
ATOM 1842 C C . ALA A 1 226 ? -22.192 10.478 17.935 1.00 84.25 226 ALA A C 1
ATOM 1844 O O . ALA A 1 226 ? -22.004 11.638 17.584 1.00 84.25 226 ALA A O 1
ATOM 1845 N N . ARG A 1 227 ? -21.261 9.522 17.760 1.00 83.06 227 ARG A N 1
ATOM 1846 C CA . ARG A 1 227 ? -19.896 9.744 17.253 1.00 83.06 227 ARG A CA 1
ATOM 1847 C C . ARG A 1 227 ? -19.101 10.740 18.103 1.00 83.06 227 ARG A C 1
ATOM 1849 O O . ARG A 1 227 ? -18.183 11.379 17.595 1.00 83.06 227 ARG A O 1
ATOM 1856 N N . TYR A 1 228 ? -19.431 10.842 19.388 1.00 82.94 228 TYR A N 1
ATOM 1857 C CA . TYR A 1 228 ? -18.711 11.695 20.320 1.00 82.94 228 TYR A CA 1
ATOM 1858 C C . TYR A 1 228 ? -17.433 10.984 20.803 1.00 82.94 228 TYR A C 1
ATOM 1860 O O . TYR A 1 228 ? -17.478 9.786 21.104 1.00 82.94 228 TYR A O 1
ATOM 1868 N N . PRO A 1 229 ? -16.275 11.666 20.830 1.00 81.69 229 PRO A N 1
ATOM 1869 C CA . PRO A 1 229 ? -15.021 11.053 21.246 1.00 81.69 229 PRO A CA 1
ATOM 1870 C C . PRO A 1 229 ? -14.998 10.794 22.759 1.00 81.69 229 PRO A C 1
ATOM 1872 O O . PRO A 1 229 ? -15.353 11.658 23.553 1.00 81.69 229 PRO A O 1
ATOM 1875 N N . PHE A 1 230 ? -14.519 9.611 23.153 1.00 81.56 230 PHE A N 1
ATOM 1876 C CA . PHE A 1 230 ? -14.341 9.242 24.564 1.00 81.56 230 PHE A CA 1
ATOM 1877 C C . PHE A 1 230 ? -13.092 9.867 25.217 1.00 81.56 230 PHE A C 1
ATOM 1879 O O . PHE A 1 230 ? -12.948 9.764 26.432 1.00 81.56 230 PHE A O 1
ATOM 1886 N N . VAL A 1 231 ? -12.190 10.487 24.440 1.00 74.94 231 VAL A N 1
ATOM 1887 C CA . VAL A 1 231 ? -10.914 11.092 24.888 1.00 74.94 231 VAL A CA 1
ATOM 1888 C C . VAL A 1 231 ? -10.875 12.563 24.504 1.00 74.94 231 VAL A C 1
ATOM 1890 O O . VAL A 1 231 ? -11.221 12.870 23.344 1.00 74.94 231 VAL A O 1
#

pLDDT: mean 78.35, std 14.04, range [33.5, 93.44]